Protein AF-A0A2T6BYN3-F1 (afdb_monomer)

Mean predicted aligned error: 16.45 Å

Organism: NCBI:txid701523

Foldseek 3Di:
DFWWFKDKAFQAWPFDCDDPRVQVIWTKGKKKKKKKWFQDQFKFKKKKKWFWDDDDPVDDPLAAFDQAFKWKWKDWPPDTDIDGGFAAPPDDDPRDGGMTIDGIDIHGHRTMMMMMIGTRCVRQLVDDDGDHIYIGTMDMATDDPLADPPVPDPPPPQKTKIFMWMKMKIKIWRSPDRSPDPDDDPPTDIDIDMDTGQTPVNGRIDIHGNDDPPDDPCVVVVPPPPDPDDDDDDDDDDDPDDPLNVLCPPQAQPKFDKDKDWHDPPPDIQIWIWIQGRSFIQTDLVSQLRRVVVLCVVVVHDCVLPVSNLLSVLVRVVSNVPPVSVVVNVVSVVVSD

Nearest PDB structures (foldseek):
  7mfg-assembly1_G  TM=3.710E-01  e=5.362E-03  Influenza A virus
  6xq4-assembly2_D  TM=3.669E-01  e=8.325E-03  Influenza A virus (A/Beijing/262/1995(H1N1))
  3s13-assembly1_A  TM=3.643E-01  e=2.642E-02  Influenza A virus (A/chicken/Hong Kong/YU562/2001(H5N1))
  6iut-assembly1_A  TM=3.252E-01  e=1.158E-02  Influenza A virus (A/Anhui/1/2005(H5N1))
  5dut-assembly1_A  TM=3.127E-01  e=1.096E-02  Influenza A virus (A/Anhui/1/2005(H5N1))

pLDDT: mean 74.75, std 20.23, range [24.17, 97.69]

Sequence (337 aa):
MAIISNFELLYKPIAPVTGPASEVGRTVVQGYFLEISNLENRDIKLILRTRTSVRDPADSPNTEFTNTNNSVVYDITADNVFSTTMTSAGEQIVGKQLGHYVPCLFIPAGQTASVAILPNLANLFASPPADLAIRGYTELILSSNVDSFSPLTFSDPETARVLVSAEHRGTFLDSQFDPSYAGTQINLDFDQLSYSLNTANGKALQVINTHAPYNDPFQNLLTSNALITGMRSLASTTSTTSLSTLSDNLFKGANSPKRSTGFMLGTTPVRFEYSVKDGKYVVDEKSAITALNLVMKRKRLTEKELDLKTLVKNINKALSGDKRAEKYVEEMLDKLI

Solvent-accessible surface area (backbone atoms only — not comparable to full-atom values): 19016 Å² total; per-residue (Å²): 51,37,68,41,29,73,46,51,34,32,32,26,63,79,45,59,78,59,73,83,45,34,83,72,18,29,32,36,40,25,19,30,37,38,38,42,31,31,71,37,98,48,68,46,38,32,29,47,32,39,39,44,62,88,72,67,84,95,54,73,77,42,38,52,91,46,86,56,57,34,33,32,36,38,32,63,87,82,62,79,43,79,44,75,33,61,40,76,63,80,42,64,59,91,91,38,73,34,30,32,28,48,85,64,50,74,38,48,48,67,33,48,30,41,38,34,45,33,58,21,55,81,53,50,61,74,48,80,71,64,60,32,50,29,43,38,36,35,32,42,33,36,52,68,64,57,77,56,61,47,96,85,54,97,69,74,67,63,53,46,46,31,41,45,49,41,30,41,41,34,36,33,42,36,67,82,67,58,81,82,57,90,66,88,82,77,94,72,60,74,49,77,48,75,48,79,50,67,34,72,80,76,48,48,71,44,70,25,23,50,73,59,64,94,84,63,81,60,73,69,68,80,67,65,76,81,73,89,78,85,85,79,93,78,83,91,78,86,78,86,77,50,72,69,66,51,44,65,67,78,28,61,69,39,69,48,73,79,43,78,51,63,36,30,66,78,94,44,81,34,52,33,36,34,26,33,53,56,44,27,55,40,65,38,62,71,34,43,44,55,35,49,50,55,51,30,63,76,71,70,56,48,68,90,80,50,53,56,69,62,49,53,54,26,46,38,38,25,55,66,68,36,68,68,29,37,54,51,44,53,64,51,48,65,74,73,107

Structure (mmCIF, N/CA/C/O backbone):
data_AF-A0A2T6BYN3-F1
#
_entry.id   AF-A0A2T6BYN3-F1
#
loop_
_atom_site.group_PDB
_atom_site.id
_atom_site.type_symbol
_atom_site.label_atom_id
_atom_site.label_alt_id
_atom_site.label_comp_id
_atom_site.label_asym_id
_atom_site.label_entity_id
_atom_site.label_seq_id
_atom_site.pdbx_PDB_ins_code
_atom_site.Cartn_x
_atom_site.Cartn_y
_atom_site.Cartn_z
_atom_site.occupancy
_atom_site.B_iso_or_equiv
_atom_site.auth_seq_id
_atom_site.auth_comp_id
_atom_site.auth_asym_id
_atom_site.auth_atom_id
_atom_site.pdbx_PDB_model_num
ATOM 1 N N . MET A 1 1 ? 3.778 -2.456 -12.280 1.00 79.12 1 MET A N 1
ATOM 2 C CA . MET A 1 1 ? 2.914 -2.128 -11.127 1.00 79.12 1 MET A CA 1
ATOM 3 C C . MET A 1 1 ? 1.941 -3.269 -10.920 1.00 79.12 1 MET A C 1
ATOM 5 O O . MET A 1 1 ? 1.560 -3.885 -11.908 1.00 79.12 1 MET A O 1
ATOM 9 N N . ALA A 1 2 ? 1.534 -3.525 -9.683 1.00 86.56 2 ALA A N 1
ATOM 10 C CA . ALA A 1 2 ? 0.468 -4.459 -9.342 1.00 86.56 2 ALA A CA 1
ATOM 11 C C . ALA A 1 2 ? -0.429 -3.841 -8.260 1.00 86.56 2 ALA A C 1
ATOM 13 O O . ALA A 1 2 ? 0.089 -3.298 -7.287 1.00 86.56 2 ALA A O 1
ATOM 14 N N . ILE A 1 3 ? -1.752 -3.921 -8.428 1.00 91.56 3 ILE A N 1
ATOM 15 C CA . ILE A 1 3 ? -2.716 -3.625 -7.357 1.00 91.56 3 ILE A CA 1
ATOM 16 C C . ILE A 1 3 ? -2.719 -4.829 -6.416 1.00 91.56 3 ILE A C 1
ATOM 18 O O . ILE A 1 3 ? -2.829 -5.963 -6.883 1.00 91.56 3 ILE A O 1
ATOM 22 N N . ILE A 1 4 ? -2.572 -4.593 -5.114 1.00 94.62 4 ILE A N 1
ATOM 23 C CA . ILE A 1 4 ? -2.379 -5.663 -4.133 1.00 94.62 4 ILE A CA 1
ATOM 24 C C . ILE A 1 4 ? -3.675 -5.998 -3.425 1.00 94.62 4 ILE A C 1
ATOM 26 O O . ILE A 1 4 ? -4.186 -7.091 -3.624 1.00 94.62 4 ILE A O 1
ATOM 30 N N . SER A 1 5 ? -4.228 -5.084 -2.638 1.00 96.25 5 SER A N 1
ATOM 31 C CA . SER A 1 5 ? -5.468 -5.315 -1.898 1.00 96.25 5 SER A CA 1
ATOM 32 C C . SER A 1 5 ? -6.159 -3.990 -1.596 1.00 96.25 5 SER A C 1
ATOM 34 O O . SER A 1 5 ? -5.602 -2.907 -1.797 1.00 96.25 5 SER A O 1
ATOM 36 N N . ASN A 1 6 ? -7.378 -4.068 -1.072 1.00 95.69 6 ASN A N 1
ATOM 37 C CA . ASN A 1 6 ? -7.929 -2.962 -0.303 1.00 95.69 6 ASN A CA 1
ATOM 38 C C . ASN A 1 6 ? -7.086 -2.716 0.963 1.00 95.69 6 ASN A C 1
ATOM 40 O O . ASN A 1 6 ? -6.291 -3.562 1.373 1.00 95.69 6 ASN A O 1
ATOM 44 N N . PHE A 1 7 ? -7.269 -1.556 1.584 1.00 95.50 7 PHE A N 1
ATOM 45 C CA . PHE A 1 7 ? -6.774 -1.291 2.929 1.00 95.50 7 PHE A CA 1
ATOM 46 C C . PHE A 1 7 ? -7.730 -0.381 3.697 1.00 95.50 7 PHE A C 1
ATOM 48 O O . PHE A 1 7 ? -8.511 0.379 3.110 1.00 95.50 7 PHE A O 1
ATOM 55 N N . GLU A 1 8 ? -7.619 -0.430 5.018 1.00 94.94 8 GLU A N 1
ATOM 56 C CA . GLU A 1 8 ? -8.347 0.424 5.937 1.00 94.94 8 GLU A CA 1
ATOM 57 C C . GLU A 1 8 ? -7.505 0.720 7.187 1.00 94.94 8 GLU A C 1
ATOM 59 O O . GLU A 1 8 ? -7.041 -0.191 7.873 1.00 94.94 8 GLU A O 1
ATOM 64 N N . LEU A 1 9 ? -7.356 2.009 7.501 1.00 95.06 9 LEU A N 1
ATOM 65 C CA . LEU A 1 9 ? -6.819 2.493 8.771 1.00 95.06 9 LEU A CA 1
ATOM 66 C C . LEU A 1 9 ? -7.945 3.107 9.598 1.00 95.06 9 LEU A C 1
ATOM 68 O O . LEU A 1 9 ? -8.591 4.059 9.146 1.00 95.06 9 LEU A O 1
ATOM 72 N N . LEU A 1 10 ? -8.135 2.604 10.819 1.00 94.94 10 LEU A N 1
ATOM 73 C CA . LEU A 1 10 ? -9.188 3.062 11.727 1.00 94.94 10 LEU A CA 1
ATOM 74 C C . LEU A 1 10 ? -8.635 3.530 13.068 1.00 94.94 10 LEU A C 1
ATOM 76 O O . LEU A 1 10 ? -7.751 2.901 13.643 1.00 94.94 10 LEU A O 1
ATOM 80 N N . TYR A 1 11 ? -9.245 4.592 13.581 1.00 93.94 11 TYR A N 1
ATOM 81 C CA . TYR A 1 11 ? -9.315 4.941 14.995 1.00 93.94 11 TYR A CA 1
ATOM 82 C C . TYR A 1 11 ? -10.725 5.481 15.236 1.00 93.94 11 TYR A C 1
ATOM 84 O O . TYR A 1 11 ? -10.972 6.669 15.026 1.00 93.94 11 TYR A O 1
ATOM 92 N N . LYS A 1 12 ? -11.678 4.587 15.534 1.00 91.56 12 LYS A N 1
ATOM 93 C CA . LYS A 1 12 ? -13.114 4.917 15.497 1.00 91.56 12 LYS A CA 1
ATOM 94 C C . LYS A 1 12 ? -13.955 4.061 16.458 1.00 91.56 12 LYS A C 1
ATOM 96 O O . LYS A 1 12 ? -13.667 2.873 16.598 1.00 91.56 12 LYS A O 1
ATOM 101 N N . PRO A 1 13 ? -15.010 4.605 17.092 1.00 91.06 13 PRO A N 1
ATOM 102 C CA . PRO A 1 13 ? -15.980 3.813 17.841 1.00 91.06 13 PRO A CA 1
ATOM 103 C C . PRO A 1 13 ? -16.667 2.773 16.951 1.00 91.06 13 PRO A C 1
ATOM 105 O O . PRO A 1 13 ? -17.088 3.093 15.838 1.00 91.06 13 PRO A O 1
ATOM 108 N N . ILE A 1 14 ? -16.812 1.544 17.450 1.00 89.31 14 ILE A N 1
ATOM 109 C CA . ILE A 1 14 ? -17.516 0.459 16.739 1.00 89.31 14 ILE A CA 1
ATOM 110 C C . ILE A 1 14 ? -18.977 0.297 17.166 1.00 89.31 14 ILE A C 1
ATOM 112 O O . ILE A 1 14 ? -19.744 -0.393 16.499 1.00 89.31 14 ILE A O 1
ATOM 116 N N . ALA A 1 15 ? -19.367 0.940 18.264 1.00 85.94 15 ALA A N 1
ATOM 117 C CA . ALA A 1 15 ? -20.718 0.917 18.798 1.00 85.94 15 ALA A CA 1
ATOM 118 C C . ALA A 1 15 ? -21.127 2.321 19.278 1.00 85.94 15 ALA A C 1
ATOM 120 O O . ALA A 1 15 ? -20.259 3.154 19.562 1.00 85.94 15 ALA A O 1
ATOM 121 N N . PRO A 1 16 ? -22.437 2.607 19.373 1.00 81.94 16 PRO A N 1
ATOM 122 C CA . PRO A 1 16 ? -22.925 3.833 19.992 1.00 81.94 16 PRO A CA 1
ATOM 123 C C . PRO A 1 16 ? -22.436 3.963 21.440 1.00 81.94 16 PRO A C 1
ATOM 125 O O . PRO A 1 16 ? -22.499 3.011 22.210 1.00 81.94 16 PRO A O 1
ATOM 128 N N . VAL A 1 17 ? -22.004 5.163 21.827 1.00 73.38 17 VAL A N 1
ATOM 129 C CA . VAL A 1 17 ? -21.478 5.455 23.176 1.00 73.38 17 VAL A CA 1
ATOM 130 C C . VAL A 1 17 ? -22.566 5.887 24.172 1.00 73.38 17 VAL A C 1
ATOM 132 O O . VAL A 1 17 ? -22.268 6.508 25.188 1.00 73.38 17 VAL A O 1
ATOM 135 N N . THR A 1 18 ? -23.841 5.609 23.883 1.00 79.31 18 THR A N 1
ATOM 136 C CA . THR A 1 18 ? -24.982 6.037 24.707 1.00 79.31 18 THR A CA 1
ATOM 137 C C . THR A 1 18 ? -25.910 4.875 25.059 1.00 79.31 18 THR A C 1
ATOM 139 O O . THR A 1 18 ? -26.108 3.945 24.276 1.00 79.31 18 THR A O 1
ATOM 142 N N . GLY A 1 19 ? -26.516 4.946 26.250 1.00 80.75 19 GLY A N 1
ATOM 143 C CA . GLY A 1 19 ? -27.429 3.915 26.756 1.00 80.75 19 GLY A CA 1
ATOM 144 C C . GLY A 1 19 ? -26.716 2.595 27.086 1.00 80.75 19 GLY A C 1
ATOM 145 O O . GLY A 1 19 ? -25.503 2.594 27.257 1.00 80.75 19 GLY A O 1
ATOM 146 N N . PRO A 1 20 ? -27.433 1.458 27.143 1.00 80.12 20 PRO A N 1
ATOM 147 C CA . PRO A 1 20 ? -26.839 0.153 27.470 1.00 80.12 20 PRO A CA 1
ATOM 148 C C . PRO A 1 20 ? -25.695 -0.277 26.535 1.00 80.12 20 PRO A C 1
ATOM 150 O O . PRO A 1 20 ? -24.868 -1.103 26.900 1.00 80.12 20 PRO A O 1
ATOM 153 N N . ALA A 1 21 ? -25.620 0.300 25.330 1.00 80.25 21 ALA A N 1
ATOM 154 C CA . ALA A 1 21 ? -24.541 0.043 24.381 1.00 80.25 21 ALA A CA 1
ATOM 155 C C . ALA A 1 21 ? -23.179 0.603 24.834 1.00 80.25 21 ALA A C 1
ATOM 157 O O . ALA A 1 21 ? -22.156 0.152 24.326 1.00 80.25 21 ALA A O 1
ATOM 158 N N . SER A 1 22 ? -23.136 1.533 25.801 1.00 79.31 22 SER A N 1
ATOM 159 C CA . SER A 1 22 ? -21.872 2.070 26.318 1.00 79.31 22 SER A CA 1
ATOM 160 C C . SER A 1 22 ? -21.031 1.019 27.043 1.00 79.31 22 SER A C 1
ATOM 162 O O . SER A 1 22 ? -19.813 1.140 27.053 1.00 79.31 22 SER A O 1
ATOM 164 N N . GLU A 1 23 ? -21.656 -0.019 27.609 1.00 78.06 23 GLU A N 1
ATOM 165 C CA . GLU A 1 23 ? -20.962 -1.116 28.308 1.00 78.06 23 GLU A CA 1
ATOM 166 C C . GLU A 1 23 ? -20.153 -2.004 27.353 1.00 78.06 23 GLU A C 1
ATOM 168 O O . GLU A 1 23 ? -19.140 -2.576 27.741 1.00 78.06 23 GLU A O 1
ATOM 173 N N . VAL A 1 24 ? -20.575 -2.081 26.088 1.00 81.12 24 VAL A N 1
ATOM 174 C CA . VAL A 1 24 ? -19.865 -2.785 25.006 1.00 81.12 24 VAL A CA 1
ATOM 175 C C . VAL A 1 24 ? -19.202 -1.810 24.030 1.00 81.12 24 VAL A C 1
ATOM 177 O O . VAL A 1 24 ? -18.717 -2.203 22.968 1.00 81.12 24 VAL A O 1
ATOM 180 N N . GLY A 1 25 ? -19.194 -0.519 24.373 1.00 85.12 25 GLY A N 1
ATOM 181 C CA . GLY A 1 25 ? -18.546 0.521 23.596 1.00 85.12 25 GLY A CA 1
ATOM 182 C C . GLY A 1 25 ? -17.050 0.241 23.514 1.00 85.12 25 GLY A C 1
ATOM 183 O O . GLY A 1 25 ? -16.366 0.129 24.530 1.00 85.12 25 GLY A O 1
ATOM 184 N N . ARG A 1 26 ? -16.528 0.123 22.296 1.00 90.75 26 ARG A N 1
ATOM 185 C CA . ARG A 1 26 ? -15.094 -0.022 22.042 1.00 90.75 26 ARG A CA 1
ATOM 186 C C . ARG A 1 26 ? -14.677 0.918 20.925 1.00 90.75 26 ARG A C 1
ATOM 188 O O . ARG A 1 26 ? -15.476 1.244 20.040 1.00 90.75 26 ARG A O 1
ATOM 195 N N . THR A 1 27 ? -13.417 1.326 20.951 1.00 92.44 27 THR A N 1
ATOM 196 C CA . THR A 1 27 ? -12.793 2.056 19.842 1.00 92.44 27 THR A CA 1
ATOM 197 C C . THR A 1 27 ? -11.831 1.124 19.133 1.00 92.44 27 THR A C 1
ATOM 199 O O . THR A 1 27 ? -10.899 0.626 19.750 1.00 92.44 27 THR A O 1
ATOM 202 N N . VAL A 1 28 ? -12.033 0.876 17.841 1.00 94.94 28 VAL A N 1
ATOM 203 C CA . VAL A 1 28 ? -11.082 0.075 17.066 1.00 94.94 28 VAL A CA 1
ATOM 204 C C . VAL A 1 28 ? -9.880 0.929 16.681 1.00 94.94 28 VAL A C 1
ATOM 206 O O . VAL A 1 28 ? -10.043 2.050 16.199 1.00 94.94 28 VAL A O 1
ATOM 209 N N . VAL A 1 29 ? -8.684 0.378 16.863 1.00 95.69 29 VAL A N 1
ATOM 210 C CA . VAL A 1 29 ? -7.442 0.835 16.242 1.00 95.69 29 VAL A CA 1
ATOM 211 C C . VAL A 1 29 ? -7.014 -0.237 15.254 1.00 95.69 29 VAL A C 1
ATOM 213 O O . VAL A 1 29 ? -6.671 -1.341 15.664 1.00 95.69 29 VAL A O 1
ATOM 216 N N . GLN A 1 30 ? -7.023 0.074 13.960 1.00 97.00 30 GLN A N 1
ATOM 217 C CA . GLN A 1 30 ? -6.684 -0.881 12.903 1.00 97.00 30 GLN A CA 1
ATOM 218 C C . GLN A 1 30 ? -5.610 -0.309 11.984 1.00 97.00 30 GLN A C 1
ATOM 220 O O . GLN A 1 30 ? -5.707 0.840 11.545 1.00 97.00 30 GLN A O 1
ATOM 225 N N . GLY A 1 31 ? -4.608 -1.131 11.686 1.00 97.19 31 GLY A N 1
ATOM 226 C CA . GLY A 1 31 ? -3.558 -0.857 10.715 1.00 97.19 31 GLY A CA 1
ATOM 227 C C . GLY A 1 31 ? -3.555 -1.867 9.571 1.00 97.19 31 GLY A C 1
ATOM 228 O O . GLY A 1 31 ? -4.118 -2.960 9.668 1.00 97.19 31 GLY A O 1
ATOM 229 N N . TYR A 1 32 ? -2.881 -1.489 8.492 1.00 97.44 32 TYR A N 1
ATOM 230 C CA . TYR A 1 32 ? -2.662 -2.330 7.322 1.00 97.44 32 TYR A CA 1
ATOM 231 C C . TYR A 1 32 ? -1.256 -2.920 7.345 1.00 97.44 32 TYR A C 1
ATOM 233 O O . TYR A 1 32 ? -0.298 -2.189 7.581 1.00 97.44 32 TYR A O 1
ATOM 241 N N . PHE A 1 33 ? -1.137 -4.216 7.072 1.00 97.19 33 PHE A N 1
ATOM 242 C CA . PHE A 1 33 ? 0.114 -4.966 7.076 1.00 97.19 33 PHE A CA 1
ATOM 243 C C . PHE A 1 33 ? 0.290 -5.662 5.727 1.00 97.19 33 PHE A C 1
ATOM 245 O O . PHE A 1 33 ? -0.665 -6.194 5.161 1.00 97.19 33 PHE A O 1
ATOM 252 N N . LEU A 1 34 ? 1.511 -5.645 5.205 1.00 96.50 34 LEU A N 1
ATOM 253 C CA . LEU A 1 34 ? 1.870 -6.244 3.930 1.00 96.50 34 LEU A CA 1
ATOM 254 C C . LEU A 1 34 ? 3.235 -6.915 4.035 1.00 96.50 34 LEU A C 1
ATOM 256 O O . LEU A 1 34 ? 4.249 -6.247 4.228 1.00 96.50 34 LEU A O 1
ATOM 260 N N . GLU A 1 35 ? 3.258 -8.224 3.834 1.00 96.62 35 GLU A N 1
ATOM 261 C CA . GLU A 1 35 ? 4.483 -8.990 3.635 1.00 96.62 35 GLU A CA 1
ATOM 262 C C . GLU A 1 35 ? 4.788 -9.099 2.140 1.00 96.62 35 GLU A C 1
ATOM 264 O O . GLU A 1 35 ? 3.881 -9.276 1.321 1.00 96.62 35 GLU A O 1
ATOM 269 N N . ILE A 1 36 ? 6.064 -8.970 1.779 1.00 96.19 36 ILE A N 1
ATOM 270 C CA . ILE A 1 36 ? 6.554 -8.996 0.401 1.00 96.19 36 ILE A CA 1
ATOM 271 C C . ILE A 1 36 ? 7.831 -9.837 0.345 1.00 96.19 36 ILE A C 1
ATOM 273 O O . ILE A 1 36 ? 8.894 -9.381 0.763 1.00 96.19 36 ILE A O 1
ATOM 277 N N . SER A 1 37 ? 7.756 -11.042 -0.216 1.00 96.75 37 SER A N 1
ATOM 278 C CA . SER A 1 37 ? 8.932 -11.889 -0.451 1.00 96.75 37 SER A CA 1
ATOM 279 C C . SER A 1 37 ? 9.467 -11.689 -1.863 1.00 96.75 37 SER A C 1
ATOM 281 O O . SER A 1 37 ? 8.742 -11.890 -2.839 1.00 96.75 37 SER A O 1
ATOM 283 N N . ASN A 1 38 ? 10.744 -11.336 -1.982 1.00 94.50 38 ASN A N 1
ATOM 284 C CA . ASN A 1 38 ? 11.441 -11.246 -3.258 1.00 94.50 38 ASN A CA 1
ATOM 285 C C . ASN A 1 38 ? 11.819 -12.649 -3.757 1.00 94.50 38 ASN A C 1
ATOM 287 O O . ASN A 1 38 ? 12.661 -13.317 -3.159 1.00 94.50 38 ASN A O 1
ATOM 291 N N . LEU A 1 39 ? 11.212 -13.094 -4.861 1.00 93.38 39 LEU A N 1
ATOM 292 C CA . LEU A 1 39 ? 11.489 -14.411 -5.452 1.00 93.38 39 LEU A CA 1
ATOM 293 C C . LEU A 1 39 ? 12.596 -14.384 -6.504 1.00 93.38 39 LEU A C 1
ATOM 295 O O . LEU A 1 39 ? 12.896 -15.415 -7.111 1.00 93.38 39 LEU A O 1
ATOM 299 N N . GLU A 1 40 ? 13.160 -13.212 -6.772 1.00 87.88 40 GLU A N 1
ATOM 300 C CA . GLU A 1 40 ? 14.249 -13.078 -7.718 1.00 87.88 40 GLU A CA 1
ATOM 301 C C . GLU A 1 40 ? 15.598 -13.366 -7.057 1.00 87.88 40 GLU A C 1
ATOM 303 O O . GLU A 1 40 ? 15.805 -13.185 -5.857 1.00 87.88 40 GLU A O 1
ATOM 308 N N . ASN A 1 41 ? 16.556 -13.789 -7.878 1.00 86.62 41 ASN A N 1
ATOM 309 C CA . ASN A 1 41 ? 17.953 -13.995 -7.489 1.00 86.62 41 ASN A CA 1
ATOM 310 C C . ASN A 1 41 ? 18.771 -12.688 -7.504 1.00 86.62 41 ASN A C 1
ATOM 312 O O . ASN A 1 41 ? 19.992 -12.716 -7.648 1.00 86.62 41 ASN A O 1
ATOM 316 N N . ARG A 1 42 ? 18.088 -11.549 -7.397 1.00 86.44 42 ARG A N 1
ATOM 317 C CA . ARG A 1 42 ? 18.645 -10.197 -7.401 1.00 86.44 42 ARG A CA 1
ATOM 318 C C . ARG A 1 42 ? 17.867 -9.334 -6.420 1.00 86.44 42 ARG A C 1
ATOM 320 O O . ARG A 1 42 ? 16.708 -9.624 -6.123 1.00 86.44 42 ARG A O 1
ATOM 327 N N . ASP A 1 43 ? 18.472 -8.239 -6.000 1.00 86.62 43 ASP A N 1
ATOM 328 C CA . ASP A 1 43 ? 17.790 -7.258 -5.168 1.00 86.62 43 ASP A CA 1
ATOM 329 C C . ASP A 1 43 ? 16.738 -6.504 -5.991 1.00 86.62 43 ASP A C 1
ATOM 331 O O . ASP A 1 43 ? 16.922 -6.236 -7.187 1.00 86.62 43 ASP A O 1
ATOM 335 N N . ILE A 1 44 ? 15.618 -6.170 -5.350 1.00 86.88 44 ILE A N 1
ATOM 336 C CA . ILE A 1 44 ? 14.537 -5.400 -5.965 1.00 86.88 44 ILE A CA 1
ATOM 337 C C . ILE A 1 44 ? 14.243 -4.149 -5.150 1.00 86.88 44 ILE A C 1
ATOM 339 O O . ILE A 1 44 ? 14.354 -4.125 -3.924 1.00 86.88 44 ILE A O 1
ATOM 343 N N . LYS A 1 45 ? 13.823 -3.096 -5.849 1.00 86.81 45 LYS A N 1
ATOM 344 C CA . LYS A 1 45 ? 13.420 -1.830 -5.246 1.00 86.81 45 LYS A CA 1
ATOM 345 C C . LYS A 1 45 ? 11.950 -1.586 -5.545 1.00 86.81 45 LYS A C 1
ATOM 347 O O . LYS A 1 45 ? 11.570 -1.435 -6.703 1.00 86.81 45 LYS A O 1
ATOM 352 N N . LEU A 1 46 ? 11.116 -1.544 -4.517 1.00 87.12 46 LEU A N 1
ATOM 353 C CA . LEU A 1 46 ? 9.672 -1.371 -4.654 1.00 87.12 46 LEU A CA 1
ATOM 354 C C . LEU A 1 46 ? 9.218 -0.043 -4.055 1.00 87.12 46 LEU A C 1
ATOM 356 O O . LEU A 1 46 ? 9.814 0.485 -3.124 1.00 87.12 46 LEU A O 1
ATOM 360 N N . ILE A 1 47 ? 8.136 0.506 -4.585 1.00 86.88 47 ILE A N 1
ATOM 361 C CA . ILE A 1 47 ? 7.406 1.620 -3.986 1.00 86.88 47 ILE A CA 1
ATOM 362 C C . ILE A 1 47 ? 6.023 1.088 -3.635 1.00 86.88 47 ILE A C 1
ATOM 364 O O . ILE A 1 47 ? 5.297 0.639 -4.524 1.00 86.88 47 ILE A O 1
ATOM 368 N N . LEU A 1 48 ? 5.670 1.152 -2.352 1.00 89.12 48 LEU A N 1
ATOM 369 C CA . LEU A 1 48 ? 4.304 0.927 -1.897 1.00 89.12 48 LEU A CA 1
ATOM 370 C C . LEU A 1 48 ? 3.541 2.239 -2.025 1.00 89.12 48 LEU A C 1
ATOM 372 O O . LEU A 1 48 ? 3.900 3.234 -1.398 1.00 89.12 48 LEU A O 1
ATOM 376 N N . ARG A 1 49 ? 2.492 2.241 -2.839 1.00 88.81 49 ARG A N 1
ATOM 377 C CA . ARG A 1 49 ? 1.597 3.378 -3.030 1.00 88.81 49 ARG A CA 1
ATOM 378 C C . ARG A 1 49 ? 0.215 3.031 -2.491 1.00 88.81 49 ARG A C 1
ATOM 380 O O . ARG A 1 49 ? -0.255 1.912 -2.656 1.00 88.81 49 ARG A O 1
ATOM 387 N N . THR A 1 50 ? -0.441 3.990 -1.858 1.00 89.62 50 THR A N 1
ATOM 388 C CA . THR A 1 50 ? -1.840 3.908 -1.446 1.00 89.62 50 THR A CA 1
ATOM 389 C C . THR A 1 50 ? -2.674 4.873 -2.271 1.00 89.62 50 THR A C 1
ATOM 391 O O . THR A 1 50 ? -2.220 5.953 -2.659 1.00 89.62 50 THR A O 1
ATOM 394 N N . ARG A 1 51 ? -3.908 4.460 -2.541 1.00 86.94 51 ARG A N 1
ATOM 395 C CA . ARG A 1 51 ? -4.919 5.217 -3.270 1.00 86.94 51 ARG A CA 1
ATOM 396 C C . ARG A 1 51 ? -6.137 5.362 -2.386 1.00 86.94 51 ARG A C 1
ATOM 398 O O . ARG A 1 51 ? -6.811 4.368 -2.131 1.00 86.94 51 ARG A O 1
ATOM 405 N N . THR A 1 52 ? -6.389 6.564 -1.887 1.00 85.44 52 THR A N 1
ATOM 406 C CA . THR A 1 52 ? -7.516 6.842 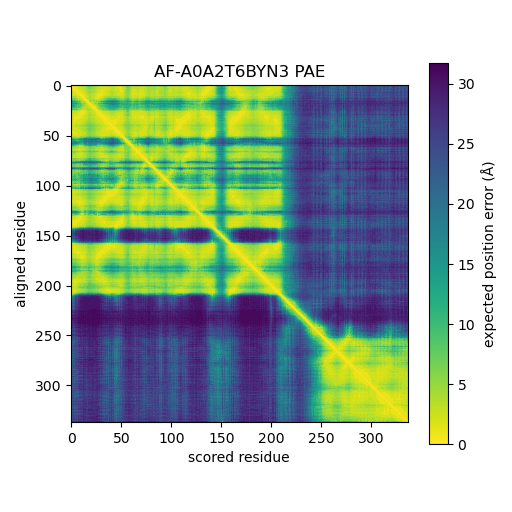-0.990 1.00 85.44 52 THR A CA 1
ATOM 407 C C . THR A 1 52 ? -8.769 7.218 -1.766 1.00 85.44 52 THR A C 1
ATOM 409 O O . THR A 1 52 ? -8.712 7.720 -2.891 1.00 85.44 52 THR A O 1
ATOM 412 N N . SER A 1 53 ? -9.924 6.958 -1.157 1.00 73.38 53 SER A N 1
ATOM 413 C CA . SER A 1 53 ? -11.214 7.370 -1.717 1.00 73.38 53 SER A CA 1
ATOM 414 C C . SER A 1 53 ? -11.299 8.898 -1.803 1.00 73.38 53 SER A C 1
ATOM 416 O O . SER A 1 53 ? -10.897 9.596 -0.873 1.00 73.38 53 SER A O 1
ATOM 418 N N . VAL A 1 54 ? -11.825 9.416 -2.916 1.00 61.81 54 VAL A N 1
ATOM 419 C CA . VAL A 1 54 ? -12.060 10.857 -3.102 1.00 61.81 54 VAL A CA 1
ATOM 420 C C . VAL A 1 54 ? -13.271 11.272 -2.279 1.00 61.81 54 VAL A C 1
ATOM 422 O O . VAL A 1 54 ? -14.308 10.613 -2.345 1.00 61.81 54 VAL A O 1
ATOM 425 N N . ARG A 1 55 ? -13.148 12.368 -1.534 1.00 61.66 55 ARG A N 1
ATOM 426 C CA . ARG A 1 55 ? -14.207 12.897 -0.677 1.00 61.66 55 ARG A CA 1
ATOM 427 C C . ARG A 1 55 ? -14.674 14.279 -1.147 1.00 61.66 55 ARG A C 1
ATOM 429 O O . ARG A 1 55 ? -13.933 14.981 -1.836 1.00 61.66 55 ARG A O 1
ATOM 436 N N . ASP A 1 56 ? -15.897 14.651 -0.773 1.00 57.41 56 ASP A N 1
ATOM 437 C CA . ASP A 1 56 ? -16.383 16.032 -0.836 1.00 57.41 56 ASP A CA 1
ATOM 438 C C . ASP A 1 56 ? -15.454 16.944 0.010 1.00 57.41 56 ASP A C 1
ATOM 440 O O . ASP A 1 56 ? -14.875 16.487 0.997 1.00 57.41 56 ASP A O 1
ATOM 444 N N . PRO A 1 57 ? -15.218 18.215 -0.350 1.00 57.03 57 PRO A N 1
ATOM 445 C CA . PRO A 1 57 ? -14.456 19.149 0.483 1.00 57.03 57 PRO A CA 1
ATOM 446 C C . PRO A 1 57 ? -15.033 19.426 1.882 1.00 57.03 57 PRO A C 1
ATOM 448 O O . PRO A 1 57 ? -14.279 19.849 2.758 1.00 57.03 57 PRO A O 1
ATOM 451 N N . ALA A 1 58 ? -16.335 19.220 2.112 1.00 58.50 58 ALA A N 1
ATOM 452 C CA . ALA A 1 58 ? -17.044 19.597 3.351 1.00 58.50 58 ALA A CA 1
ATOM 453 C C . ALA A 1 58 ? -16.764 18.707 4.584 1.00 58.50 58 ALA A C 1
ATOM 455 O O . ALA A 1 58 ? -17.492 18.707 5.575 1.00 58.50 58 ALA A O 1
ATOM 456 N N . ASP A 1 59 ? -15.723 17.901 4.528 1.00 62.41 59 ASP A N 1
ATOM 457 C CA . ASP A 1 59 ? -15.810 16.537 4.993 1.00 62.41 59 ASP A CA 1
ATOM 458 C C . ASP A 1 59 ? -14.499 16.277 5.798 1.00 62.41 59 ASP A C 1
ATOM 460 O O . ASP A 1 59 ? -13.401 16.514 5.304 1.00 62.41 59 ASP A O 1
ATOM 464 N N . SER A 1 60 ? -14.602 15.869 7.082 1.00 69.69 60 SER A N 1
ATOM 465 C CA . SER A 1 60 ? -13.504 15.666 8.076 1.00 69.69 60 SER A CA 1
ATOM 466 C C . SER A 1 60 ? -12.103 15.262 7.524 1.00 69.69 60 SER A C 1
ATOM 468 O O . SER A 1 60 ? -11.988 14.288 6.771 1.00 69.69 60 SER A O 1
ATOM 470 N N . PRO A 1 61 ? -10.999 15.904 7.969 1.00 72.62 61 PRO A N 1
ATOM 471 C CA . PRO A 1 61 ? -9.632 15.565 7.537 1.00 72.62 61 PRO A CA 1
ATOM 472 C C . PRO A 1 61 ? -9.193 14.139 7.913 1.00 72.62 61 PRO A C 1
ATOM 474 O O . PRO A 1 61 ? -8.195 13.635 7.409 1.00 72.62 61 PRO A O 1
ATOM 477 N N . ASN A 1 62 ? -9.957 13.446 8.756 1.00 82.25 62 ASN A N 1
ATOM 478 C CA . ASN A 1 62 ? -9.640 12.116 9.262 1.00 82.25 62 ASN A CA 1
ATOM 479 C C . ASN A 1 62 ? -9.970 10.967 8.283 1.00 82.25 62 ASN A C 1
ATOM 481 O O . ASN A 1 62 ? -10.019 9.799 8.667 1.00 82.25 62 ASN A O 1
ATOM 485 N N . THR A 1 63 ? -10.207 11.288 7.013 1.00 82.56 63 THR A N 1
ATOM 486 C CA . THR A 1 63 ? -10.529 10.317 5.947 1.00 82.56 63 THR A CA 1
ATOM 487 C C . THR A 1 63 ? -9.452 10.210 4.869 1.00 82.56 63 THR A C 1
ATOM 489 O O . THR A 1 63 ? -9.537 9.361 3.983 1.00 82.56 63 THR A O 1
ATOM 492 N N . GLU A 1 64 ? -8.405 11.027 4.972 1.00 83.12 64 GLU A N 1
ATOM 493 C CA . GLU A 1 64 ? -7.241 11.028 4.090 1.00 83.12 64 GLU A CA 1
ATOM 494 C C . GLU A 1 64 ? -5.947 10.969 4.904 1.00 83.12 64 GLU A C 1
ATOM 496 O O . GLU A 1 64 ? -5.938 11.250 6.103 1.00 83.12 64 GLU A O 1
ATOM 501 N N . PHE A 1 65 ? -4.836 10.605 4.265 1.00 86.19 65 PHE A N 1
ATOM 502 C CA . PHE A 1 65 ? -3.534 10.694 4.918 1.00 86.19 65 PHE A CA 1
ATOM 503 C C . PHE A 1 65 ? -3.112 12.158 5.069 1.00 86.19 65 PHE A C 1
ATOM 505 O O . PHE A 1 65 ? -3.238 12.967 4.152 1.00 86.19 65 PHE A O 1
ATOM 512 N N . THR A 1 66 ? -2.561 12.481 6.233 1.00 82.31 66 THR A N 1
ATOM 513 C CA . THR A 1 66 ? -1.886 13.749 6.512 1.00 82.31 66 THR A CA 1
ATOM 514 C C . THR A 1 66 ? -0.475 13.466 7.018 1.00 82.31 66 THR A C 1
ATOM 516 O O . THR A 1 66 ? -0.127 12.331 7.338 1.00 82.31 66 THR A O 1
ATOM 519 N N . ASN A 1 67 ? 0.344 14.501 7.185 1.00 78.12 67 ASN A N 1
ATOM 520 C CA . ASN A 1 67 ? 1.680 14.347 7.772 1.00 78.12 67 ASN A CA 1
ATOM 521 C C . ASN A 1 67 ? 1.658 14.050 9.286 1.00 78.12 67 ASN A C 1
ATOM 523 O O . ASN A 1 67 ? 2.703 14.083 9.929 1.00 78.12 67 ASN A O 1
ATOM 527 N N . THR A 1 68 ? 0.490 13.817 9.893 1.00 83.69 68 THR A N 1
ATOM 528 C CA . THR A 1 68 ? 0.371 13.641 11.348 1.00 83.69 68 THR A CA 1
ATOM 529 C C . THR A 1 68 ? -0.471 12.444 11.767 1.00 83.69 68 THR A C 1
ATOM 531 O O . THR A 1 68 ? -0.330 12.004 12.902 1.00 83.69 68 THR A O 1
ATOM 534 N N . ASN A 1 69 ? -1.322 11.890 10.903 1.00 87.94 69 ASN A N 1
ATOM 535 C CA . ASN A 1 69 ? -2.316 10.890 11.312 1.00 87.94 69 ASN A CA 1
ATOM 536 C C . ASN A 1 69 ? -1.922 9.425 11.059 1.00 87.94 69 ASN A C 1
ATOM 538 O O . ASN A 1 69 ? -2.666 8.521 11.432 1.00 87.94 69 ASN A O 1
ATOM 542 N N . ASN A 1 70 ? -0.757 9.177 10.461 1.00 90.25 70 ASN A N 1
ATOM 543 C CA . ASN A 1 70 ? -0.260 7.838 10.149 1.00 90.25 70 ASN A CA 1
ATOM 544 C C . ASN A 1 70 ? 1.211 7.672 10.541 1.00 90.25 70 ASN A C 1
ATOM 546 O O . ASN A 1 70 ? 1.921 8.648 10.770 1.00 90.25 70 ASN A O 1
ATOM 550 N N . SER A 1 71 ? 1.647 6.425 10.627 1.00 90.88 71 SER A N 1
ATOM 551 C CA . SER A 1 71 ? 3.030 6.011 10.817 1.00 90.88 71 SER A CA 1
ATOM 552 C C . SER A 1 71 ? 3.306 4.828 9.899 1.00 90.88 71 SER A C 1
ATOM 554 O O . SER A 1 71 ? 2.413 4.013 9.657 1.00 90.88 71 SER A O 1
ATOM 556 N N . VAL A 1 72 ? 4.525 4.742 9.376 1.00 90.25 72 VAL A N 1
ATOM 557 C CA . VAL A 1 72 ? 4.949 3.635 8.520 1.00 90.25 72 VAL A CA 1
ATOM 558 C C . VAL A 1 72 ? 6.049 2.880 9.237 1.00 90.25 72 VAL A C 1
ATOM 560 O O . VAL A 1 72 ? 7.040 3.467 9.666 1.00 90.25 72 VAL A O 1
ATOM 563 N N . VAL A 1 73 ? 5.882 1.571 9.345 1.00 89.88 73 VAL A N 1
ATOM 564 C CA . VAL A 1 73 ? 6.889 0.671 9.901 1.00 89.88 73 VAL A CA 1
ATOM 565 C C . VAL A 1 73 ? 7.303 -0.282 8.802 1.00 89.88 73 VAL A C 1
ATOM 567 O O . VAL A 1 73 ? 6.446 -0.795 8.087 1.00 89.88 73 VAL A O 1
ATOM 570 N N . TYR A 1 74 ? 8.596 -0.518 8.642 1.00 88.19 74 TYR A N 1
ATOM 571 C CA . TYR A 1 74 ? 9.062 -1.581 7.766 1.00 88.19 74 TYR A CA 1
ATOM 572 C C . TYR A 1 74 ? 10.222 -2.343 8.392 1.00 88.19 74 TYR A C 1
ATOM 574 O O . TYR A 1 74 ? 11.023 -1.779 9.135 1.00 88.19 74 TYR A O 1
ATOM 582 N N . ASP A 1 75 ? 10.299 -3.626 8.071 1.00 87.56 75 ASP A N 1
ATOM 583 C CA . ASP A 1 75 ? 11.334 -4.552 8.520 1.00 87.56 75 ASP A CA 1
ATOM 584 C C . ASP A 1 75 ? 11.710 -5.481 7.360 1.00 87.56 75 ASP A C 1
ATOM 586 O O . ASP A 1 75 ? 10.868 -5.839 6.538 1.00 87.56 75 ASP A O 1
ATOM 590 N N . ILE A 1 76 ? 12.986 -5.839 7.271 1.00 82.25 76 ILE A N 1
ATOM 591 C CA . ILE A 1 76 ? 13.548 -6.746 6.261 1.00 82.25 76 ILE A CA 1
ATOM 592 C C . ILE A 1 76 ? 14.524 -7.741 6.902 1.00 82.25 76 ILE A C 1
ATOM 594 O O . ILE A 1 76 ? 14.640 -8.872 6.438 1.00 82.25 76 ILE A O 1
ATOM 598 N N . THR A 1 77 ? 15.253 -7.336 7.947 1.00 70.88 77 THR A N 1
ATOM 599 C CA . THR A 1 77 ? 16.357 -8.126 8.521 1.00 70.88 77 THR A CA 1
ATOM 600 C C . THR A 1 77 ? 16.327 -8.258 10.047 1.00 70.88 77 THR A C 1
ATOM 602 O O . THR A 1 77 ? 17.316 -8.754 10.580 1.00 70.88 77 THR A O 1
ATOM 605 N N . ALA A 1 78 ? 15.226 -7.861 10.709 1.00 65.44 78 ALA A N 1
ATOM 606 C CA . ALA A 1 78 ? 14.796 -8.128 12.100 1.00 65.44 78 ALA A CA 1
ATOM 607 C C . ALA A 1 78 ? 14.474 -6.876 12.941 1.00 65.44 78 ALA A C 1
ATOM 609 O O . ALA A 1 78 ? 13.813 -7.002 13.973 1.00 65.44 78 ALA A O 1
ATOM 610 N N . ASP A 1 79 ? 14.932 -5.687 12.537 1.00 79.88 79 ASP A N 1
ATOM 611 C CA . ASP A 1 79 ? 14.661 -4.450 13.271 1.00 79.88 79 ASP A CA 1
ATOM 612 C C . ASP A 1 79 ? 13.530 -3.664 12.606 1.00 79.88 79 ASP A C 1
ATOM 614 O O . ASP A 1 79 ? 13.608 -3.280 11.437 1.00 79.88 79 ASP A O 1
ATOM 618 N N . ASN A 1 80 ? 12.499 -3.349 13.393 1.00 80.50 80 ASN A N 1
ATOM 619 C CA . ASN A 1 80 ? 11.437 -2.446 12.967 1.00 80.50 80 ASN A CA 1
ATOM 620 C C . ASN A 1 80 ? 11.996 -1.036 12.768 1.00 80.50 80 ASN A C 1
ATOM 622 O O . ASN A 1 80 ? 12.338 -0.341 13.730 1.00 80.50 80 ASN A O 1
ATOM 626 N N . VAL A 1 81 ? 12.015 -0.579 11.520 1.00 81.88 81 VAL A N 1
ATOM 627 C CA . VAL A 1 81 ? 12.322 0.807 11.190 1.00 81.88 81 VAL A CA 1
ATOM 628 C C . VAL A 1 81 ? 11.024 1.597 11.175 1.00 81.88 81 VAL A C 1
ATOM 630 O O . VAL A 1 81 ? 10.195 1.472 10.273 1.00 81.88 81 VAL A O 1
ATOM 633 N N . PHE A 1 82 ? 10.855 2.438 12.190 1.00 80.00 82 PHE A N 1
ATOM 634 C CA . PHE A 1 82 ? 9.771 3.409 12.243 1.00 80.00 82 PHE A CA 1
ATOM 635 C C . PHE A 1 82 ? 10.163 4.623 11.404 1.00 80.00 82 PHE A C 1
ATOM 637 O O . PHE A 1 82 ? 11.097 5.353 11.739 1.00 80.00 82 PHE A O 1
ATOM 644 N N . SER A 1 83 ? 9.455 4.829 10.301 1.00 74.81 83 SER A N 1
ATOM 645 C CA . SER A 1 83 ? 9.592 6.012 9.462 1.00 74.81 83 SER A CA 1
ATOM 646 C C . SER A 1 83 ? 8.434 6.973 9.701 1.00 74.81 83 SER A C 1
ATOM 648 O O . SER A 1 83 ? 7.341 6.586 10.126 1.00 74.81 83 SER A O 1
ATOM 650 N N . THR A 1 84 ? 8.675 8.253 9.427 1.00 63.31 84 THR A N 1
ATOM 651 C CA . THR A 1 84 ? 7.618 9.262 9.457 1.00 63.31 84 THR A CA 1
ATOM 652 C C . THR A 1 84 ? 6.687 9.109 8.248 1.00 63.31 84 THR A C 1
ATOM 654 O O . THR A 1 84 ? 6.927 8.327 7.332 1.00 63.31 84 THR A O 1
ATOM 657 N N . THR A 1 85 ? 5.560 9.810 8.320 1.00 69.69 85 THR A N 1
ATOM 658 C CA . THR A 1 85 ? 4.343 9.656 7.513 1.00 69.69 85 THR A CA 1
ATOM 659 C C . THR A 1 85 ? 4.529 9.384 6.024 1.00 69.69 85 THR A C 1
ATOM 661 O O . THR A 1 85 ? 5.450 9.892 5.384 1.00 69.69 85 THR A O 1
ATOM 664 N N . MET A 1 86 ? 3.555 8.679 5.449 1.00 76.88 86 MET A N 1
ATOM 665 C CA . MET A 1 86 ? 3.419 8.478 4.008 1.00 76.88 86 MET A CA 1
ATOM 666 C C . MET A 1 86 ? 3.629 9.791 3.229 1.00 76.88 86 MET A C 1
ATOM 668 O O . MET A 1 86 ? 3.031 10.819 3.548 1.00 76.88 86 MET A O 1
ATOM 672 N N . THR A 1 87 ? 4.454 9.764 2.179 1.00 78.00 87 THR A N 1
ATOM 673 C CA . THR A 1 87 ? 4.727 10.950 1.352 1.00 78.00 87 THR A CA 1
ATOM 674 C C . THR A 1 87 ? 3.613 11.151 0.328 1.00 78.00 87 THR A C 1
ATOM 676 O O . THR A 1 87 ? 3.187 10.199 -0.321 1.00 78.00 87 THR A O 1
ATOM 679 N N . SER A 1 88 ? 3.143 12.386 0.145 1.00 75.44 88 SER A N 1
ATOM 680 C CA . SER A 1 88 ? 2.166 12.710 -0.901 1.00 75.44 88 SER A CA 1
ATOM 681 C C . SER A 1 88 ? 2.736 12.443 -2.301 1.00 75.44 88 SER A C 1
ATOM 683 O O . SER A 1 88 ? 3.827 12.898 -2.637 1.00 75.44 88 SER A O 1
ATOM 685 N N . ALA A 1 89 ? 1.966 11.756 -3.148 1.00 69.12 89 ALA A N 1
ATOM 686 C CA . ALA A 1 89 ? 2.302 11.512 -4.552 1.00 69.12 89 ALA A CA 1
ATOM 687 C C . ALA A 1 89 ? 2.025 12.724 -5.469 1.00 69.12 89 ALA A C 1
ATOM 689 O O . ALA A 1 89 ? 2.262 12.642 -6.672 1.00 69.12 89 ALA A O 1
ATOM 690 N N . GLY A 1 90 ? 1.500 13.834 -4.929 1.00 65.94 90 GLY A N 1
ATOM 691 C CA . GLY A 1 90 ? 1.158 15.053 -5.675 1.00 65.94 90 GLY A CA 1
ATOM 692 C C . GLY A 1 90 ? -0.092 14.948 -6.557 1.00 65.94 90 GLY A C 1
ATOM 693 O O . GLY A 1 90 ? -0.447 15.901 -7.247 1.00 65.94 90 GLY A O 1
ATOM 694 N N . GLU A 1 91 ? -0.764 13.800 -6.550 1.00 65.81 91 GLU A N 1
ATOM 695 C CA . GLU A 1 91 ? -1.974 13.545 -7.324 1.00 65.81 91 GLU A CA 1
ATOM 696 C C . GLU A 1 91 ? -3.183 14.060 -6.546 1.00 65.81 91 GLU A C 1
ATOM 698 O O . GLU A 1 91 ? -3.491 13.537 -5.474 1.00 65.81 91 GLU A O 1
ATOM 703 N N . GLN A 1 92 ? -3.874 15.066 -7.088 1.00 64.12 92 GLN A N 1
ATOM 704 C CA . GLN A 1 92 ? -5.037 15.659 -6.437 1.00 64.12 92 GLN A CA 1
ATOM 705 C C . GLN A 1 92 ? -6.306 15.602 -7.285 1.00 64.12 92 GLN A C 1
ATOM 707 O O . GLN A 1 92 ? -6.271 15.858 -8.488 1.00 64.12 92 GLN A O 1
ATOM 712 N N . ILE A 1 93 ? -7.443 15.345 -6.637 1.00 62.50 93 ILE A N 1
ATOM 713 C CA . ILE A 1 93 ? -8.788 15.602 -7.173 1.00 62.50 93 ILE A CA 1
ATOM 714 C C . ILE A 1 93 ? -9.517 16.486 -6.156 1.00 62.50 93 ILE A C 1
ATOM 716 O O . ILE A 1 93 ? -9.491 16.208 -4.962 1.00 62.50 93 ILE A O 1
ATOM 720 N N . VAL A 1 94 ? -10.119 17.584 -6.629 1.00 67.50 94 VAL A N 1
ATOM 721 C CA . VAL A 1 94 ? -10.824 18.586 -5.795 1.00 67.50 94 VAL A CA 1
ATOM 722 C C . VAL A 1 94 ? -9.965 19.082 -4.608 1.00 67.50 94 VAL A C 1
ATOM 724 O O . VAL A 1 94 ? -10.431 19.237 -3.486 1.00 67.50 94 VAL A O 1
ATOM 727 N N . GLY A 1 95 ? -8.667 19.312 -4.844 1.00 60.97 95 GLY A N 1
ATOM 728 C CA . GLY A 1 95 ? -7.733 19.827 -3.829 1.00 60.97 95 GLY A CA 1
ATOM 729 C C . GLY A 1 95 ? -7.300 18.819 -2.755 1.00 60.97 95 GLY A C 1
ATOM 730 O O . GLY A 1 95 ? -6.639 19.213 -1.795 1.00 60.97 95 GLY A O 1
ATOM 731 N N . LYS A 1 96 ? -7.651 17.533 -2.898 1.00 65.06 96 LYS A N 1
ATOM 732 C CA . LYS A 1 96 ? -7.325 16.458 -1.946 1.00 65.06 96 LYS A CA 1
ATOM 733 C C . LYS A 1 96 ? -6.341 15.454 -2.521 1.00 65.06 96 LYS A C 1
ATOM 735 O O . LYS A 1 96 ? -6.407 15.154 -3.709 1.00 65.06 96 LYS A O 1
ATOM 740 N N . GLN A 1 97 ? -5.440 14.940 -1.683 1.00 69.44 97 GLN A N 1
ATOM 741 C CA . GLN A 1 97 ? -4.359 14.040 -2.093 1.00 69.44 97 GLN A CA 1
ATOM 742 C C . GLN A 1 97 ? -4.876 12.606 -2.242 1.00 69.44 97 GLN A C 1
ATOM 744 O O . GLN A 1 97 ? -5.296 11.978 -1.275 1.00 69.44 97 GLN A O 1
ATOM 749 N N . LEU A 1 98 ? -4.820 12.076 -3.459 1.00 72.12 98 LEU A N 1
ATOM 750 C CA . LEU A 1 98 ? -5.291 10.730 -3.798 1.00 72.12 98 LEU A CA 1
ATOM 751 C C . LEU A 1 98 ? -4.252 9.659 -3.542 1.00 72.12 98 LEU A C 1
ATOM 753 O O . LEU A 1 98 ? -4.579 8.518 -3.230 1.00 72.12 98 LEU A O 1
ATOM 757 N N . GLY A 1 99 ? -3.001 10.017 -3.804 1.00 77.69 99 GLY A N 1
ATOM 758 C CA . GLY A 1 99 ? -1.879 9.107 -3.796 1.00 77.69 99 GLY A CA 1
ATOM 759 C C . GLY A 1 99 ? -0.956 9.456 -2.652 1.00 77.69 99 GLY A C 1
ATOM 760 O O . GLY A 1 99 ? -0.521 10.603 -2.536 1.00 77.69 99 GLY A O 1
ATOM 761 N N . HIS A 1 100 ? -0.614 8.461 -1.847 1.00 82.56 100 HIS A N 1
ATOM 762 C CA . HIS A 1 100 ? 0.509 8.554 -0.927 1.00 82.56 100 HIS A CA 1
ATOM 763 C C . HIS A 1 100 ? 1.433 7.364 -1.144 1.00 82.56 100 HIS A C 1
ATOM 765 O O . HIS A 1 100 ? 1.012 6.340 -1.675 1.00 82.56 100 HIS A O 1
ATOM 771 N N . TYR A 1 101 ? 2.705 7.482 -0.789 1.00 80.25 101 TYR A N 1
ATOM 772 C CA . TYR A 1 101 ? 3.653 6.398 -0.985 1.00 80.25 101 TYR A CA 1
ATOM 773 C C . TYR A 1 101 ? 4.694 6.313 0.127 1.00 80.25 101 TYR A C 1
ATOM 775 O O . TYR A 1 101 ? 5.072 7.316 0.736 1.00 80.25 101 TYR A O 1
ATOM 783 N N . VAL A 1 102 ? 5.177 5.092 0.342 1.00 74.94 102 VAL A N 1
ATOM 784 C CA . VAL A 1 102 ? 6.411 4.811 1.073 1.00 74.94 102 VAL A CA 1
ATOM 785 C C . VAL A 1 102 ? 7.543 4.777 0.049 1.00 74.94 102 VAL A C 1
ATOM 787 O O . VAL A 1 102 ? 7.497 3.959 -0.882 1.00 74.94 102 VAL A O 1
ATOM 790 N N . PRO A 1 103 ? 8.543 5.667 0.144 1.00 66.19 103 PRO A N 1
ATOM 791 C CA . PRO A 1 103 ? 9.661 5.640 -0.782 1.00 66.19 103 PRO A CA 1
ATOM 792 C C . PRO A 1 103 ? 10.496 4.367 -0.596 1.00 66.19 103 PRO A C 1
ATOM 794 O O . PRO A 1 103 ? 11.027 4.121 0.477 1.00 66.19 103 PRO A O 1
ATOM 797 N N . CYS A 1 104 ? 10.685 3.637 -1.698 1.00 71.81 104 CYS A N 1
ATOM 798 C CA . CYS A 1 104 ? 11.830 2.754 -1.945 1.00 71.81 104 CYS A CA 1
ATOM 799 C C . CYS A 1 104 ? 12.125 1.698 -0.861 1.00 71.81 104 CYS A C 1
ATOM 801 O O . CYS A 1 104 ? 13.116 1.790 -0.145 1.00 71.81 104 CYS A O 1
ATOM 803 N N . LEU A 1 105 ? 11.324 0.637 -0.837 1.00 84.56 105 LEU A N 1
ATOM 804 C CA . LEU A 1 105 ? 11.612 -0.611 -0.137 1.00 84.56 105 LEU A CA 1
ATOM 805 C C . LEU A 1 105 ? 12.686 -1.383 -0.912 1.00 84.56 105 LEU A C 1
ATOM 807 O O . LEU A 1 105 ? 12.435 -1.832 -2.032 1.00 84.56 105 LEU A O 1
ATOM 811 N N . PHE A 1 106 ? 13.882 -1.515 -0.347 1.00 87.56 106 PHE A N 1
ATOM 812 C CA . PHE A 1 106 ? 14.958 -2.314 -0.930 1.00 87.56 106 PHE A CA 1
ATOM 813 C C . PHE A 1 106 ? 14.926 -3.721 -0.340 1.00 87.56 106 PHE A C 1
ATOM 815 O O . PHE A 1 106 ? 15.298 -3.899 0.814 1.00 87.56 106 PHE A O 1
ATOM 822 N N . ILE A 1 107 ? 14.472 -4.707 -1.113 1.00 90.00 107 ILE A N 1
ATOM 823 C CA . ILE A 1 107 ? 14.319 -6.091 -0.654 1.00 90.00 107 ILE A CA 1
ATOM 824 C C . ILE A 1 107 ? 15.416 -6.937 -1.308 1.00 90.00 107 ILE A C 1
ATOM 826 O O . ILE A 1 107 ? 15.378 -7.117 -2.533 1.00 90.00 107 ILE A O 1
ATOM 830 N N . PRO A 1 108 ? 16.387 -7.462 -0.539 1.00 90.12 108 PRO A N 1
ATOM 831 C CA . PRO A 1 108 ? 17.446 -8.282 -1.108 1.00 90.12 108 PRO A CA 1
ATOM 832 C C . PRO A 1 108 ? 16.923 -9.572 -1.752 1.00 90.12 108 PRO A C 1
ATOM 834 O O . PRO A 1 108 ? 15.799 -10.008 -1.484 1.00 90.12 108 PRO A O 1
ATOM 837 N N . ALA A 1 109 ? 17.735 -10.188 -2.611 1.00 90.00 109 ALA A N 1
ATOM 838 C CA . ALA A 1 109 ? 17.426 -11.469 -3.248 1.00 90.00 109 ALA A CA 1
ATOM 839 C C . ALA A 1 109 ? 16.987 -12.532 -2.220 1.00 90.00 109 ALA A C 1
ATOM 841 O O . ALA A 1 109 ? 17.690 -12.787 -1.241 1.00 90.00 109 ALA A O 1
ATOM 842 N N . GLY A 1 110 ? 15.828 -13.161 -2.442 1.00 90.00 110 GLY A N 1
ATOM 843 C CA . GLY A 1 110 ? 15.302 -14.223 -1.573 1.00 90.00 110 GLY A CA 1
ATOM 844 C C . GLY A 1 110 ? 14.830 -13.785 -0.179 1.00 90.00 110 GLY A C 1
ATOM 845 O O . GLY A 1 110 ? 14.477 -14.647 0.623 1.00 90.00 110 GLY A O 1
ATOM 846 N N . GLN A 1 111 ? 14.830 -12.485 0.135 1.00 94.50 111 GLN A N 1
ATOM 847 C CA . GLN A 1 111 ? 14.408 -11.967 1.441 1.00 94.50 111 GLN A CA 1
ATOM 848 C C . GLN A 1 111 ? 12.932 -11.563 1.459 1.00 94.50 111 GLN A C 1
ATOM 850 O O . GLN A 1 111 ? 12.305 -11.368 0.414 1.00 94.50 111 GLN A O 1
ATOM 855 N N . THR A 1 112 ? 12.384 -11.416 2.666 1.00 94.62 112 THR A N 1
ATOM 856 C CA . THR A 1 112 ? 11.013 -10.943 2.888 1.00 94.62 112 THR A CA 1
ATOM 857 C C . THR A 1 112 ? 11.032 -9.627 3.641 1.00 94.62 112 THR A C 1
ATOM 859 O O . THR A 1 112 ? 11.694 -9.507 4.664 1.00 94.62 112 THR A O 1
ATOM 862 N N . ALA A 1 113 ? 10.293 -8.650 3.128 1.00 93.31 113 ALA A N 1
ATOM 863 C CA . ALA A 1 113 ? 10.010 -7.412 3.828 1.00 93.31 113 ALA A CA 1
ATOM 864 C C . ALA A 1 113 ? 8.611 -7.463 4.445 1.00 93.31 113 ALA A C 1
ATOM 866 O O . ALA A 1 113 ? 7.677 -7.966 3.824 1.00 93.31 113 ALA A O 1
ATOM 867 N N . SER A 1 114 ? 8.461 -6.886 5.628 1.00 93.56 114 SER A N 1
ATOM 868 C CA . SER A 1 114 ? 7.183 -6.555 6.243 1.00 93.56 114 SER A CA 1
ATOM 869 C C . SER A 1 114 ? 7.014 -5.043 6.232 1.00 93.56 114 SER A C 1
ATOM 871 O O . SER A 1 114 ? 7.948 -4.306 6.543 1.00 93.56 114 SER A O 1
ATOM 873 N N . VAL A 1 115 ? 5.835 -4.567 5.847 1.00 93.44 115 VAL A N 1
ATOM 874 C CA . VAL A 1 115 ? 5.479 -3.148 5.854 1.00 93.44 115 VAL A CA 1
ATOM 875 C C . VAL A 1 115 ? 4.139 -2.987 6.544 1.00 93.44 115 VAL A C 1
ATOM 877 O O . VAL A 1 115 ? 3.166 -3.640 6.177 1.00 93.44 115 VAL A O 1
ATOM 880 N N . ALA A 1 116 ? 4.065 -2.079 7.507 1.00 94.44 116 ALA A N 1
ATOM 881 C CA . ALA A 1 116 ? 2.840 -1.713 8.190 1.00 94.44 116 ALA A CA 1
ATOM 882 C C . ALA A 1 116 ? 2.553 -0.218 8.028 1.00 94.44 116 ALA A C 1
ATOM 884 O O . ALA A 1 116 ? 3.440 0.623 8.171 1.00 94.44 116 ALA A O 1
ATOM 885 N N . ILE A 1 117 ? 1.293 0.115 7.763 1.00 94.81 117 ILE A N 1
ATOM 886 C CA . ILE A 1 1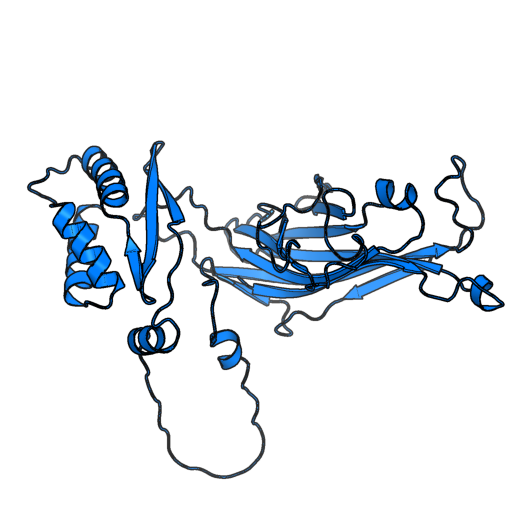17 ? 0.773 1.480 7.784 1.00 94.81 117 ILE A CA 1
ATOM 887 C C . ILE A 1 117 ? -0.210 1.554 8.950 1.00 94.81 117 ILE A C 1
ATOM 889 O O . ILE A 1 117 ? -1.262 0.911 8.939 1.00 94.81 117 ILE A O 1
ATOM 893 N N . LEU A 1 118 ? 0.151 2.322 9.972 1.00 94.50 118 LEU A N 1
ATOM 894 C CA . LEU A 1 118 ? -0.546 2.378 11.253 1.00 94.50 118 LEU A CA 1
ATOM 895 C C . LEU A 1 118 ? -1.138 3.773 11.493 1.00 94.50 118 LEU A C 1
ATOM 897 O O . LEU A 1 118 ? -0.550 4.763 11.052 1.00 94.50 118 LEU A O 1
ATOM 901 N N . PRO A 1 119 ? -2.252 3.899 12.233 1.00 93.44 119 PRO A N 1
ATOM 902 C CA . PRO A 1 119 ? -2.668 5.177 12.800 1.00 93.44 119 PRO A CA 1
ATOM 903 C C . PRO A 1 119 ? -1.576 5.743 13.720 1.00 93.44 119 PRO A C 1
ATOM 905 O O . PRO A 1 119 ? -1.004 5.020 14.537 1.00 93.44 119 PRO A O 1
ATOM 908 N N . ASN A 1 120 ? -1.289 7.043 13.627 1.00 91.25 120 ASN A N 1
ATOM 909 C CA . ASN A 1 120 ? -0.352 7.688 14.550 1.00 91.25 120 ASN A CA 1
ATOM 910 C C . ASN A 1 120 ? -1.045 7.999 15.882 1.00 91.25 120 ASN A C 1
ATOM 912 O O . ASN A 1 120 ? -1.568 9.096 16.091 1.00 91.25 120 ASN A O 1
ATOM 916 N N . LEU A 1 121 ? -1.050 7.016 16.782 1.00 86.06 121 LEU A N 1
ATOM 917 C CA . LEU A 1 121 ? -1.762 7.109 18.055 1.00 86.06 121 LEU A CA 1
ATOM 918 C C . LEU A 1 121 ? -1.275 8.254 18.943 1.00 86.06 121 LEU A C 1
ATOM 920 O O . LEU A 1 121 ? -2.099 8.866 19.610 1.00 86.06 121 LEU A O 1
ATOM 924 N N . ALA A 1 122 ? 0.014 8.609 18.904 1.00 84.62 122 ALA A N 1
ATOM 925 C CA . ALA A 1 122 ? 0.544 9.717 19.702 1.00 84.62 122 ALA A CA 1
ATOM 926 C C . ALA A 1 122 ? -0.170 11.043 19.385 1.00 84.62 122 ALA A C 1
ATOM 928 O O . ALA A 1 122 ? -0.506 11.805 20.288 1.00 84.62 122 ALA A O 1
ATOM 929 N N . ASN A 1 123 ? -0.464 11.287 18.106 1.00 83.81 123 ASN A N 1
ATOM 930 C CA . ASN A 1 123 ? -1.174 12.488 17.677 1.00 83.81 123 ASN A CA 1
ATOM 931 C C . ASN A 1 123 ? -2.695 12.348 17.814 1.00 83.81 123 ASN A C 1
ATOM 933 O O . ASN A 1 123 ? -3.373 13.304 18.185 1.00 83.81 123 ASN A O 1
ATOM 937 N N . LEU A 1 124 ? -3.243 11.167 17.518 1.00 83.94 124 LEU A N 1
ATOM 938 C CA . LEU A 1 124 ? -4.692 10.935 17.542 1.00 83.94 124 LEU A CA 1
ATOM 939 C C . LEU A 1 124 ? -5.261 10.943 18.963 1.00 83.94 124 LEU A C 1
ATOM 941 O O . LEU A 1 124 ? -6.367 11.428 19.186 1.00 83.94 124 LEU A O 1
ATOM 945 N N . PHE A 1 125 ? -4.492 10.464 19.936 1.00 85.94 125 PHE A N 1
ATOM 946 C CA . PHE A 1 125 ? -4.855 10.518 21.349 1.00 85.94 125 PHE A CA 1
ATOM 947 C C . PHE A 1 125 ? -4.889 11.943 21.909 1.00 85.94 125 PHE A C 1
ATOM 949 O O . PHE A 1 125 ? -5.649 12.214 22.835 1.00 85.94 125 PHE A O 1
ATOM 956 N N . ALA A 1 126 ? -4.140 12.871 21.311 1.00 79.50 126 ALA A N 1
ATOM 957 C CA . ALA A 1 126 ? -4.143 14.276 21.702 1.00 79.50 126 ALA A CA 1
ATOM 958 C C . ALA A 1 126 ? -5.327 15.083 21.122 1.00 79.50 126 ALA A C 1
ATOM 960 O O . ALA A 1 126 ? -5.505 16.242 21.494 1.00 79.50 126 ALA A O 1
ATOM 961 N N . SER A 1 127 ? -6.133 14.513 20.212 1.00 69.88 127 SER A N 1
ATOM 962 C CA . SER A 1 127 ? -7.223 15.224 19.525 1.00 69.88 127 SER A CA 1
ATOM 963 C C . SER A 1 127 ? -8.512 14.385 19.444 1.00 69.8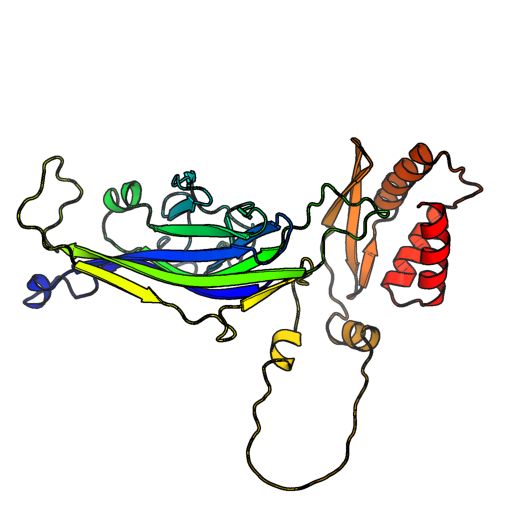8 127 SER A C 1
ATOM 965 O O . SER A 1 127 ? -8.804 13.795 18.403 1.00 69.88 127 SER A O 1
ATOM 967 N N . PRO A 1 128 ? -9.302 14.306 20.533 1.00 69.75 128 PRO A N 1
ATOM 968 C CA . PRO A 1 128 ? -10.605 13.645 20.511 1.00 69.75 128 PRO A CA 1
ATOM 969 C C . PRO A 1 128 ? -11.629 14.439 19.669 1.00 69.75 128 PRO A C 1
ATOM 971 O O . PRO A 1 128 ? -11.563 15.671 19.631 1.00 69.75 128 PRO A O 1
ATOM 974 N N . PRO A 1 129 ? -12.618 13.773 19.036 1.00 77.19 129 PRO A N 1
ATOM 975 C CA . PRO A 1 129 ? -12.963 12.354 19.173 1.00 77.19 129 PRO A CA 1
ATOM 976 C C . PRO A 1 129 ? -12.178 11.417 18.238 1.00 77.19 129 PRO A C 1
ATOM 978 O O . PRO A 1 129 ? -11.630 11.831 17.219 1.00 77.19 129 PRO A O 1
ATOM 981 N N . ALA A 1 130 ? -12.190 10.122 18.566 1.00 78.12 130 ALA A N 1
ATOM 982 C CA . ALA A 1 130 ? -11.686 9.060 17.70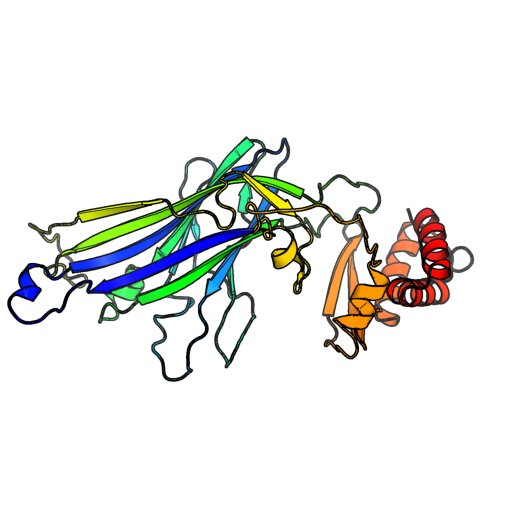0 1.00 78.12 130 ALA A CA 1
ATOM 983 C C . ALA A 1 130 ? -12.511 8.973 16.401 1.00 78.12 130 ALA A C 1
ATOM 985 O O . ALA A 1 130 ? -13.593 8.392 16.384 1.00 78.12 130 ALA A O 1
ATOM 986 N N . ASP A 1 131 ? -12.039 9.586 15.315 1.00 88.06 131 ASP A N 1
ATOM 987 C CA . ASP A 1 131 ? -12.767 9.611 14.037 1.00 88.06 131 ASP A CA 1
ATOM 988 C C . ASP A 1 131 ? -11.866 9.384 12.811 1.00 88.06 131 ASP A C 1
ATOM 990 O O . ASP A 1 131 ? -12.151 9.878 11.724 1.00 88.06 131 ASP A O 1
ATOM 994 N N . LEU A 1 132 ? -10.768 8.636 12.952 1.00 91.50 132 LEU A N 1
ATOM 995 C CA . LEU A 1 132 ? -9.950 8.243 11.801 1.00 91.50 132 LEU A CA 1
ATOM 996 C C . LEU A 1 132 ? -10.590 7.082 11.041 1.00 91.50 132 LEU A C 1
ATOM 998 O O . LEU A 1 132 ? -10.858 6.025 11.613 1.00 91.50 132 LEU A O 1
ATOM 1002 N N . ALA A 1 133 ? -10.791 7.272 9.738 1.00 91.94 133 ALA A N 1
ATOM 1003 C CA . ALA A 1 133 ? -11.258 6.246 8.817 1.00 91.94 133 ALA A CA 1
ATOM 1004 C C . ALA A 1 133 ? -10.706 6.484 7.403 1.00 91.94 133 ALA A C 1
ATOM 1006 O O . ALA A 1 133 ? -11.389 7.039 6.540 1.00 91.94 133 ALA A O 1
ATOM 1007 N N . ILE A 1 134 ? -9.471 6.046 7.157 1.00 91.56 134 ILE A N 1
ATOM 1008 C CA . ILE A 1 134 ? -8.829 6.142 5.840 1.00 91.56 134 ILE A CA 1
ATOM 1009 C C . ILE A 1 134 ? -9.009 4.809 5.116 1.00 91.56 134 ILE A C 1
ATOM 1011 O O . ILE A 1 134 ? -8.601 3.767 5.623 1.00 91.56 134 ILE A O 1
ATOM 1015 N N . ARG A 1 135 ? -9.603 4.838 3.919 1.00 92.56 135 ARG A N 1
ATOM 1016 C CA . ARG A 1 135 ? -9.903 3.641 3.115 1.00 92.56 135 ARG A CA 1
ATOM 1017 C C . ARG A 1 135 ? -9.445 3.793 1.680 1.00 92.56 135 ARG A C 1
ATOM 1019 O O . ARG A 1 135 ? -9.520 4.884 1.103 1.00 92.56 135 ARG A O 1
ATOM 1026 N N . GLY A 1 136 ? -9.052 2.677 1.080 1.00 92.69 136 GLY A N 1
ATOM 1027 C CA . GLY A 1 136 ? -8.582 2.676 -0.293 1.00 92.69 136 GLY A CA 1
ATOM 1028 C C . GLY A 1 136 ? -8.043 1.335 -0.761 1.00 92.69 136 GLY A C 1
ATOM 1029 O O . GLY A 1 136 ? -8.459 0.282 -0.281 1.00 92.69 136 GLY A O 1
ATOM 1030 N N . TYR A 1 137 ? -7.097 1.389 -1.696 1.00 93.50 137 TYR A N 1
ATOM 1031 C CA . TYR A 1 137 ? -6.328 0.230 -2.148 1.00 93.50 137 TYR A CA 1
ATOM 1032 C C . TYR A 1 137 ? -4.829 0.527 -2.211 1.00 93.50 137 TYR A C 1
ATOM 1034 O O . TYR A 1 137 ? -4.405 1.686 -2.216 1.00 93.50 137 TYR A O 1
ATOM 1042 N N . THR A 1 138 ? -4.028 -0.534 -2.218 1.00 93.44 138 THR A N 1
ATOM 1043 C CA . THR A 1 138 ? -2.567 -0.473 -2.265 1.00 93.44 138 THR A CA 1
ATOM 1044 C C . THR A 1 138 ? -2.030 -0.978 -3.600 1.00 93.44 138 THR A C 1
ATOM 1046 O O . THR A 1 138 ? -2.608 -1.849 -4.253 1.00 93.44 138 THR A O 1
ATOM 1049 N N . GLU A 1 139 ? -0.905 -0.413 -4.018 1.00 91.31 139 GLU A N 1
ATOM 1050 C CA . GLU A 1 139 ? -0.207 -0.734 -5.255 1.00 91.31 139 GLU A CA 1
ATOM 1051 C C . GLU A 1 139 ? 1.281 -0.939 -4.958 1.00 91.31 139 GLU A C 1
ATOM 1053 O O . GLU A 1 139 ? 1.886 -0.167 -4.211 1.00 91.31 139 GLU A O 1
ATOM 1058 N N . LEU A 1 140 ? 1.895 -1.938 -5.590 1.00 90.62 140 LEU A N 1
ATOM 1059 C CA . LEU A 1 140 ? 3.346 -2.075 -5.650 1.00 90.62 140 LEU A CA 1
ATOM 1060 C C . LEU A 1 140 ? 3.853 -1.652 -7.022 1.00 90.62 140 LEU A C 1
ATOM 1062 O O . LEU A 1 140 ? 3.394 -2.124 -8.066 1.00 90.62 140 LEU A O 1
ATOM 1066 N N . ILE A 1 141 ? 4.840 -0.768 -7.021 1.00 86.19 141 ILE A N 1
ATOM 1067 C CA . ILE A 1 141 ? 5.507 -0.282 -8.223 1.00 86.19 141 ILE A CA 1
ATOM 1068 C C . ILE A 1 141 ? 6.961 -0.733 -8.149 1.00 86.19 141 ILE A C 1
ATOM 1070 O O . ILE A 1 141 ? 7.652 -0.434 -7.178 1.00 86.19 141 ILE A O 1
ATOM 1074 N N . LEU A 1 142 ? 7.427 -1.444 -9.176 1.00 85.38 142 LEU A N 1
ATOM 1075 C CA . LEU A 1 142 ? 8.842 -1.761 -9.316 1.00 85.38 142 LEU A CA 1
ATOM 1076 C C . LEU A 1 142 ? 9.564 -0.470 -9.694 1.00 85.38 142 LEU A C 1
ATOM 1078 O O . LEU A 1 142 ? 9.332 0.094 -10.763 1.00 85.38 142 LEU A O 1
ATOM 1082 N N . SER A 1 143 ? 10.389 0.024 -8.780 1.00 75.69 143 SER A N 1
ATOM 1083 C CA . SER A 1 143 ? 11.241 1.175 -9.020 1.00 75.69 143 SER A CA 1
ATOM 1084 C C . SER A 1 143 ? 12.382 0.713 -9.912 1.00 75.69 143 SER A C 1
ATOM 1086 O O . SER A 1 143 ? 13.262 -0.023 -9.470 1.00 75.69 143 SER A O 1
ATOM 1088 N N . SER A 1 144 ? 12.362 1.117 -11.181 1.00 62.81 144 SER A N 1
ATOM 1089 C CA . SER A 1 144 ? 13.564 1.028 -12.004 1.00 62.81 144 SER A CA 1
ATOM 1090 C C . SER A 1 144 ? 14.624 1.912 -11.357 1.00 62.81 144 SER A C 1
ATOM 1092 O O . SER A 1 144 ? 14.340 3.079 -11.061 1.00 62.81 144 SER A O 1
ATOM 1094 N N . ASN A 1 145 ? 15.842 1.411 -11.169 1.00 46.50 145 ASN A N 1
ATOM 1095 C CA . ASN A 1 145 ? 16.958 2.298 -10.883 1.00 46.50 145 ASN A CA 1
ATOM 1096 C C . ASN A 1 145 ? 17.129 3.227 -12.093 1.00 46.50 145 ASN A C 1
ATOM 1098 O O . ASN A 1 145 ? 17.748 2.873 -13.091 1.00 46.50 145 ASN A O 1
ATOM 1102 N N . VAL A 1 146 ? 16.591 4.447 -12.014 1.00 39.28 146 VAL A N 1
ATOM 1103 C CA . VAL A 1 146 ? 16.855 5.499 -13.013 1.00 39.28 146 VAL A CA 1
ATOM 1104 C C . VAL A 1 14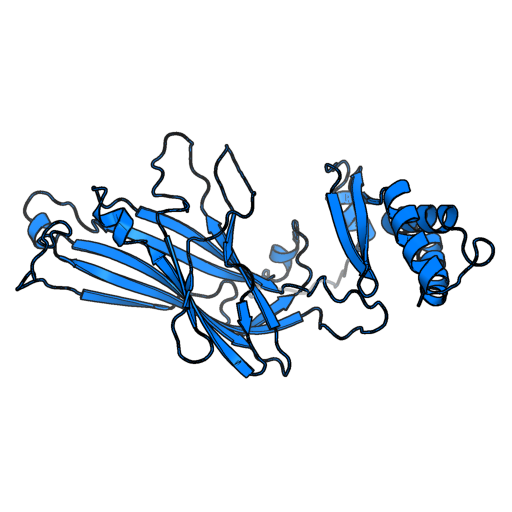6 ? 18.340 5.927 -12.978 1.00 39.28 146 VAL A C 1
ATOM 1106 O O . VAL A 1 146 ? 18.804 6.689 -13.822 1.00 39.28 146 VAL A O 1
ATOM 1109 N N . ASP A 1 147 ? 19.127 5.353 -12.064 1.00 34.62 147 ASP A N 1
ATOM 1110 C CA . ASP A 1 147 ? 20.585 5.458 -12.012 1.00 34.62 147 ASP A CA 1
ATOM 1111 C C . ASP A 1 147 ? 21.317 4.506 -12.975 1.00 34.62 147 ASP A C 1
ATOM 1113 O O . ASP A 1 147 ? 22.545 4.517 -13.033 1.00 34.62 147 ASP A O 1
ATOM 1117 N N . SER A 1 148 ? 20.619 3.681 -13.762 1.00 32.53 148 SER A N 1
ATOM 1118 C CA . SER A 1 148 ? 21.269 2.788 -14.732 1.00 32.53 148 SER A CA 1
ATOM 1119 C C . SER A 1 148 ? 20.502 2.669 -16.045 1.00 32.53 148 SER A C 1
ATOM 1121 O O . SER A 1 148 ? 20.195 1.579 -16.509 1.00 32.53 148 SER A O 1
ATOM 1123 N N . PHE A 1 149 ? 20.311 3.796 -16.735 1.00 35.75 149 PHE A N 1
ATOM 1124 C CA . PHE A 1 149 ? 20.283 3.763 -18.202 1.00 35.75 149 PHE A CA 1
ATOM 1125 C C . PHE A 1 149 ? 21.729 3.662 -18.711 1.00 35.75 149 PHE A C 1
ATOM 1127 O O . PHE A 1 149 ? 22.299 4.595 -19.274 1.00 35.75 149 PHE A O 1
ATOM 1134 N N . SER A 1 150 ? 22.354 2.511 -18.468 1.00 33.28 150 SER A N 1
ATOM 1135 C CA . SER A 1 150 ? 23.364 2.034 -19.397 1.00 33.28 150 SER A CA 1
ATOM 1136 C C . SER A 1 150 ? 22.577 1.359 -20.520 1.00 33.28 150 SER A C 1
ATOM 1138 O O . SER A 1 150 ? 22.016 0.291 -20.279 1.00 33.28 150 SER A O 1
ATOM 1140 N N . PRO A 1 151 ? 22.515 1.915 -21.743 1.00 36.50 151 PRO A N 1
ATOM 1141 C CA . PRO A 1 151 ? 21.905 1.222 -22.884 1.00 36.50 151 PRO A CA 1
ATOM 1142 C C . PRO A 1 151 ? 22.642 -0.087 -23.251 1.00 36.50 151 PRO A C 1
ATOM 1144 O O . PRO A 1 151 ? 22.282 -0.750 -24.213 1.00 36.50 151 PRO A O 1
ATOM 1147 N N . LEU A 1 152 ? 23.675 -0.459 -22.484 1.00 35.44 152 LEU A N 1
ATOM 1148 C CA . LEU A 1 152 ? 24.543 -1.617 -22.666 1.00 35.44 152 LEU A CA 1
ATOM 1149 C C . LEU A 1 152 ? 24.357 -2.723 -21.617 1.00 35.44 152 LEU A C 1
ATOM 1151 O O . LEU A 1 152 ? 25.067 -3.724 -21.667 1.00 35.44 152 LEU A O 1
ATOM 1155 N N . THR A 1 153 ? 23.418 -2.584 -20.678 1.00 33.69 153 THR A N 1
ATOM 1156 C CA . THR A 1 153 ? 23.055 -3.672 -19.759 1.00 33.69 153 THR A CA 1
ATOM 1157 C C . THR A 1 153 ? 21.537 -3.788 -19.678 1.00 33.69 153 THR A C 1
ATOM 1159 O O . THR A 1 153 ? 20.900 -3.159 -18.838 1.00 33.69 153 THR A O 1
ATOM 1162 N N . PHE A 1 154 ? 20.959 -4.614 -20.553 1.00 34.03 154 PHE A N 1
ATOM 1163 C CA . PHE A 1 154 ? 19.573 -5.103 -20.488 1.00 34.03 154 PHE A CA 1
ATOM 1164 C C . PHE A 1 154 ? 19.350 -6.034 -19.278 1.00 34.03 154 PHE A C 1
ATOM 1166 O O . PHE A 1 154 ? 18.893 -7.164 -19.432 1.00 34.03 154 PHE A O 1
ATOM 1173 N N . SER A 1 155 ? 19.752 -5.630 -18.074 1.00 37.50 155 SER A N 1
ATOM 1174 C CA . SER A 1 155 ? 19.826 -6.554 -16.936 1.00 37.50 155 SER A CA 1
ATOM 1175 C C . SER A 1 155 ? 19.134 -6.081 -15.668 1.00 37.50 155 SER A C 1
ATOM 1177 O O . SER A 1 155 ? 19.293 -6.738 -14.643 1.00 37.50 155 SER A O 1
ATOM 1179 N N . ASP A 1 156 ? 18.349 -5.005 -15.706 1.00 49.28 156 ASP A N 1
ATOM 1180 C CA . ASP A 1 156 ? 17.301 -4.838 -14.699 1.00 49.28 156 ASP A CA 1
ATOM 1181 C C . ASP A 1 156 ? 16.034 -5.435 -15.318 1.00 49.28 156 ASP A C 1
ATOM 1183 O O . ASP A 1 156 ? 15.505 -4.845 -16.264 1.00 49.28 156 ASP A O 1
ATOM 1187 N N . PRO A 1 157 ? 15.586 -6.644 -14.920 1.00 55.00 157 PRO A N 1
ATOM 1188 C CA . PRO A 1 157 ? 14.450 -7.235 -15.587 1.00 55.00 157 PRO A CA 1
ATOM 1189 C C . PRO A 1 157 ? 13.252 -6.316 -15.400 1.00 55.00 157 PRO A C 1
ATOM 1191 O O . PRO A 1 157 ? 12.941 -5.869 -14.293 1.00 55.00 157 PRO A O 1
ATOM 1194 N N . GLU A 1 158 ? 12.576 -6.064 -16.519 1.00 69.75 158 GLU A N 1
ATOM 1195 C CA . GLU A 1 158 ? 11.356 -5.260 -16.628 1.00 69.75 158 GLU A CA 1
ATOM 1196 C C . GLU A 1 158 ? 10.227 -5.778 -15.731 1.00 69.75 158 GLU A C 1
ATOM 1198 O O . GLU A 1 158 ? 9.173 -5.156 -15.638 1.00 69.75 158 GLU A O 1
ATOM 1203 N N . THR A 1 159 ? 10.448 -6.921 -15.082 1.00 80.75 159 THR A N 1
ATOM 1204 C CA . THR A 1 159 ? 9.528 -7.626 -14.212 1.00 80.75 159 THR A CA 1
ATOM 1205 C C . THR A 1 159 ? 10.256 -8.122 -12.952 1.00 80.75 159 THR A C 1
ATOM 1207 O O . THR A 1 159 ? 11.461 -8.395 -12.960 1.00 80.75 159 THR A O 1
ATOM 1210 N N . ALA A 1 160 ? 9.522 -8.236 -11.851 1.00 88.12 160 ALA A N 1
ATOM 1211 C CA . ALA A 1 160 ? 9.948 -8.917 -10.635 1.00 88.12 160 ALA A CA 1
ATOM 1212 C C . ALA A 1 160 ? 8.784 -9.742 -10.088 1.00 88.12 160 ALA A C 1
ATOM 1214 O O . ALA A 1 160 ? 7.652 -9.257 -10.016 1.00 88.12 160 ALA A O 1
ATOM 1215 N N . ARG A 1 161 ? 9.049 -10.986 -9.700 1.00 92.94 161 ARG A N 1
ATOM 1216 C CA . ARG A 1 161 ? 8.084 -11.861 -9.044 1.00 92.94 161 ARG A CA 1
ATOM 1217 C C . ARG A 1 161 ? 8.214 -11.710 -7.541 1.00 92.94 161 ARG A C 1
ATOM 1219 O O . ARG A 1 161 ? 9.303 -11.828 -6.981 1.00 92.94 161 ARG A O 1
ATOM 1226 N N . VAL A 1 162 ? 7.081 -11.490 -6.892 1.00 95.06 162 VAL A N 1
ATOM 1227 C CA . VAL A 1 162 ? 7.000 -11.401 -5.437 1.00 95.06 162 VAL A CA 1
ATOM 1228 C C . VAL A 1 162 ? 5.843 -12.240 -4.918 1.00 95.06 162 VAL A C 1
ATOM 1230 O O . VAL A 1 162 ? 4.816 -12.362 -5.589 1.00 95.06 162 VAL A O 1
ATOM 1233 N N . LEU A 1 163 ? 5.990 -12.812 -3.725 1.00 97.38 163 LEU A N 1
ATOM 1234 C CA . LEU A 1 163 ? 4.838 -13.284 -2.953 1.00 97.38 163 LEU A CA 1
ATOM 1235 C C . LEU A 1 163 ? 4.379 -12.153 -2.050 1.00 97.38 163 LEU A C 1
ATOM 1237 O O . LEU A 1 163 ? 5.210 -11.509 -1.416 1.00 97.38 163 LEU A O 1
ATOM 1241 N N . VAL A 1 164 ? 3.073 -11.922 -1.999 1.00 96.75 164 VAL A N 1
ATOM 1242 C CA . VAL A 1 164 ? 2.477 -10.932 -1.106 1.00 96.75 164 VAL A CA 1
ATOM 1243 C C . VAL A 1 164 ? 1.436 -11.570 -0.200 1.00 96.75 164 VAL A C 1
ATOM 1245 O O . VAL A 1 164 ? 0.655 -12.414 -0.645 1.00 96.75 164 VAL A O 1
ATOM 1248 N N . SER A 1 165 ? 1.406 -11.120 1.050 1.00 97.06 165 SER A N 1
ATOM 1249 C CA . SER A 1 165 ? 0.337 -11.403 2.008 1.00 97.06 165 SER A CA 1
ATOM 1250 C C . SER A 1 165 ? -0.100 -10.089 2.639 1.00 97.06 165 SER A C 1
ATOM 1252 O O . SER A 1 165 ? 0.715 -9.390 3.236 1.00 97.06 165 SER A O 1
ATOM 1254 N N . ALA A 1 166 ? -1.364 -9.719 2.448 1.00 97.25 166 ALA A N 1
ATOM 1255 C CA . ALA A 1 166 ? -1.933 -8.494 2.994 1.00 97.25 166 ALA A CA 1
ATOM 1256 C C . ALA A 1 166 ? -2.870 -8.839 4.151 1.00 97.25 166 ALA A C 1
ATOM 1258 O O . ALA A 1 166 ? -3.638 -9.795 4.059 1.00 97.25 166 ALA A O 1
ATOM 1259 N N . GLU A 1 167 ? -2.834 -8.057 5.224 1.00 97.69 167 GLU A N 1
ATOM 1260 C CA . GLU A 1 167 ? -3.634 -8.286 6.425 1.00 97.69 167 GLU A CA 1
ATOM 1261 C C . GLU A 1 167 ? -4.083 -6.964 7.049 1.00 97.69 167 GLU A C 1
ATOM 1263 O O . GLU A 1 167 ? -3.408 -5.935 6.948 1.00 97.69 167 GLU A O 1
ATOM 1268 N N . HIS A 1 168 ? -5.206 -7.002 7.758 1.00 97.69 168 HIS A N 1
ATOM 1269 C CA . HIS A 1 168 ? -5.513 -6.003 8.772 1.00 97.69 168 HIS A CA 1
ATOM 1270 C C . HIS A 1 168 ? -5.248 -6.594 10.143 1.00 97.69 168 HIS A C 1
ATOM 1272 O O . HIS A 1 168 ? -5.718 -7.686 10.461 1.00 97.69 168 HIS A O 1
ATOM 1278 N N . ARG A 1 169 ? -4.526 -5.836 10.966 1.00 97.44 169 ARG A N 1
ATOM 1279 C CA . ARG A 1 169 ? -4.352 -6.146 12.383 1.00 97.44 169 ARG A CA 1
ATOM 1280 C C . ARG A 1 169 ? -4.779 -4.944 13.199 1.00 97.44 169 ARG A C 1
ATOM 1282 O O . ARG A 1 169 ? -4.604 -3.798 12.777 1.00 97.44 169 ARG A O 1
ATOM 1289 N N . GLY A 1 170 ? -5.347 -5.200 14.362 1.00 96.12 170 GLY A N 1
ATOM 1290 C CA . GLY A 1 170 ? -5.864 -4.143 15.206 1.00 96.12 170 GLY A CA 1
ATOM 1291 C C . GLY A 1 170 ? -6.124 -4.580 16.632 1.00 96.12 170 GLY A C 1
ATOM 1292 O O . GLY A 1 170 ? -5.947 -5.740 17.001 1.00 96.12 170 GLY A O 1
ATOM 1293 N N . THR A 1 171 ? -6.554 -3.610 17.421 1.00 95.62 171 THR A N 1
ATOM 1294 C CA . THR A 1 171 ? -6.993 -3.792 18.798 1.00 95.62 171 THR A CA 1
ATOM 1295 C C . THR A 1 171 ? -8.283 -3.023 19.035 1.00 95.62 171 THR A C 1
ATOM 1297 O O . THR A 1 171 ? -8.550 -2.017 18.370 1.00 95.62 171 THR A O 1
ATOM 1300 N N . PHE A 1 172 ? -9.086 -3.492 19.977 1.00 94.38 172 PHE A N 1
ATOM 1301 C CA . PHE A 1 172 ? -10.212 -2.751 20.513 1.00 94.38 172 PHE A CA 1
ATOM 1302 C C . PHE A 1 172 ? -9.789 -2.121 21.835 1.00 94.38 172 PHE A C 1
ATOM 1304 O O . PHE A 1 172 ? -9.425 -2.813 22.781 1.00 94.38 172 PHE A O 1
ATOM 1311 N N . LEU A 1 173 ? -9.829 -0.793 21.892 1.00 92.00 173 LEU A N 1
ATOM 1312 C CA . LEU A 1 173 ? -9.624 -0.044 23.122 1.00 92.00 173 LEU A CA 1
ATOM 1313 C C . LEU A 1 173 ? -10.909 -0.090 23.948 1.00 92.00 173 LEU A C 1
ATOM 1315 O O . LEU A 1 173 ? -11.996 0.181 23.415 1.00 92.00 173 LEU A O 1
ATOM 1319 N N . ASP A 1 174 ? -10.769 -0.390 25.239 1.00 89.81 174 ASP A N 1
ATOM 1320 C CA . ASP A 1 174 ? -11.867 -0.303 26.197 1.00 89.81 174 ASP A CA 1
ATOM 1321 C C . ASP A 1 174 ? -12.467 1.115 26.207 1.00 89.81 174 ASP A C 1
ATOM 1323 O O . ASP A 1 174 ? -11.747 2.110 26.119 1.00 89.81 174 ASP A O 1
ATOM 1327 N N . SER A 1 175 ? -13.788 1.219 26.353 1.00 85.94 175 SER A N 1
ATOM 1328 C CA . SER A 1 175 ? -14.498 2.476 26.635 1.00 85.94 175 SER A CA 1
ATOM 1329 C C . SER A 1 175 ? -13.903 3.301 27.782 1.00 85.94 175 SER A C 1
ATOM 1331 O O . SER A 1 175 ? -14.036 4.522 27.786 1.00 85.94 175 SER A O 1
ATOM 1333 N N . GLN A 1 176 ? -13.285 2.636 28.759 1.00 86.88 176 GLN A N 1
ATOM 1334 C CA . GLN A 1 176 ? -12.704 3.242 29.951 1.00 86.88 176 GLN A CA 1
ATOM 1335 C C . GLN A 1 176 ? -11.256 3.696 29.742 1.00 86.88 176 GLN A C 1
ATOM 1337 O O . GLN A 1 176 ? -10.699 4.340 30.628 1.00 86.88 176 GLN A O 1
ATOM 1342 N N . PHE A 1 177 ? -10.641 3.373 28.597 1.00 89.12 177 PHE A N 1
ATOM 1343 C CA . PHE A 1 177 ? -9.276 3.784 28.294 1.00 89.12 177 PHE A CA 1
ATOM 1344 C C . PHE A 1 177 ? -9.188 5.308 28.134 1.00 89.12 177 PHE A C 1
ATOM 1346 O O . PHE A 1 177 ? -9.716 5.879 27.179 1.00 89.12 177 PHE A O 1
ATOM 1353 N N . ASP A 1 178 ? -8.470 5.960 29.049 1.00 87.25 178 ASP A N 1
ATOM 1354 C CA . ASP A 1 178 ? -8.189 7.395 29.004 1.00 87.25 178 ASP A CA 1
ATOM 1355 C C . ASP A 1 178 ? -6.749 7.663 28.530 1.00 87.25 178 ASP A C 1
ATOM 1357 O O . ASP A 1 178 ? -5.810 7.564 29.324 1.00 87.25 178 ASP A O 1
ATOM 1361 N N . PRO A 1 179 ? -6.523 8.042 27.264 1.00 83.62 179 PRO A N 1
ATOM 1362 C CA . PRO A 1 179 ? -5.174 8.292 26.772 1.00 83.62 179 PRO A CA 1
ATOM 1363 C C . PRO A 1 179 ? -4.483 9.509 27.417 1.00 83.62 179 PRO A C 1
ATOM 1365 O O . PRO A 1 179 ? -3.281 9.686 27.227 1.00 83.62 179 PRO A O 1
ATOM 1368 N N . SER A 1 180 ? -5.211 10.358 28.154 1.00 83.88 180 SER A N 1
ATOM 1369 C CA . SER A 1 180 ? -4.649 11.512 28.866 1.00 83.88 180 SER A CA 1
ATOM 1370 C C . SER A 1 180 ? -4.118 11.166 30.262 1.00 83.88 180 SER A C 1
ATOM 1372 O O . SER A 1 180 ? -3.360 11.943 30.853 1.00 83.88 180 SER A O 1
ATOM 1374 N N . TYR A 1 181 ? -4.467 9.989 30.789 1.00 87.31 181 TYR A N 1
ATOM 1375 C CA . TYR A 1 181 ? -4.013 9.540 32.095 1.00 87.31 181 TYR A CA 1
ATOM 1376 C C . TYR A 1 181 ? -2.551 9.078 32.040 1.00 87.31 181 TYR A C 1
ATOM 1378 O O . TYR A 1 181 ? -2.211 8.085 31.403 1.00 87.31 181 TYR A O 1
ATOM 1386 N N . ALA A 1 182 ? -1.675 9.789 32.754 1.00 83.31 182 ALA A N 1
ATOM 1387 C CA . ALA A 1 182 ? -0.232 9.531 32.762 1.00 83.31 182 ALA A CA 1
ATOM 1388 C C . ALA A 1 182 ? 0.196 8.287 33.574 1.00 83.31 182 ALA A C 1
ATOM 1390 O O . ALA A 1 182 ? 1.366 7.905 33.539 1.00 83.31 182 ALA A O 1
ATOM 1391 N N . GLY A 1 183 ? -0.714 7.687 34.348 1.00 87.25 183 GLY A N 1
ATOM 1392 C CA . GLY A 1 183 ? -0.447 6.487 35.141 1.00 87.25 183 GLY A CA 1
ATOM 1393 C C . GLY A 1 183 ? -0.785 5.191 34.402 1.00 87.25 183 GLY A C 1
ATOM 1394 O O . GLY A 1 183 ? -1.322 5.186 33.297 1.00 87.25 183 GLY A O 1
ATOM 1395 N N . THR A 1 184 ? -0.511 4.055 35.040 1.00 86.75 184 THR A N 1
ATOM 1396 C CA . THR A 1 184 ? -0.960 2.754 34.532 1.00 86.75 184 THR A CA 1
ATOM 1397 C C . THR A 1 184 ? -2.446 2.579 34.817 1.00 86.75 184 THR A C 1
ATOM 1399 O O . THR A 1 184 ? -2.861 2.563 35.974 1.00 86.75 184 THR A O 1
ATOM 1402 N N . GLN A 1 185 ? -3.246 2.431 33.766 1.00 89.44 185 GLN A N 1
ATOM 1403 C CA . GLN A 1 185 ? -4.650 2.060 33.902 1.00 89.44 185 GLN A CA 1
ATOM 1404 C C . GLN A 1 185 ? -4.746 0.551 34.117 1.00 89.44 185 GLN A C 1
ATOM 1406 O O . GLN A 1 185 ? -4.170 -0.233 33.363 1.00 89.44 185 GLN A O 1
ATOM 1411 N N . ILE A 1 186 ? -5.439 0.158 35.182 1.00 87.44 186 ILE A N 1
ATOM 1412 C CA . ILE A 1 186 ? -5.657 -1.238 35.565 1.00 87.44 186 ILE A CA 1
ATOM 1413 C C . ILE A 1 186 ? -7.077 -1.661 35.183 1.00 87.44 186 ILE A C 1
ATOM 1415 O O . ILE A 1 186 ? -7.976 -0.826 35.151 1.00 87.44 186 ILE A O 1
ATOM 1419 N N . ASN A 1 187 ? -7.278 -2.959 34.946 1.00 86.25 187 ASN A N 1
ATOM 1420 C CA . ASN A 1 187 ? -8.566 -3.553 34.552 1.00 86.25 187 ASN A CA 1
ATOM 1421 C C . ASN A 1 187 ? -9.102 -3.096 33.183 1.00 86.25 187 ASN A C 1
ATOM 1423 O O . ASN A 1 187 ? -10.311 -3.088 32.979 1.00 86.25 187 ASN A O 1
ATOM 1427 N N . LEU A 1 188 ? -8.218 -2.732 32.252 1.00 89.56 188 LEU A N 1
ATOM 1428 C CA . LEU A 1 188 ? -8.606 -2.509 30.862 1.00 89.56 188 LEU A CA 1
ATOM 1429 C C . LEU A 1 188 ? -8.674 -3.834 30.110 1.00 89.56 188 LEU A C 1
ATOM 1431 O O . LEU A 1 188 ? -7.776 -4.669 30.235 1.00 89.56 188 LEU A O 1
ATOM 1435 N N . ASP A 1 189 ? -9.715 -3.978 29.302 1.00 87.00 189 ASP A N 1
ATOM 1436 C CA . ASP A 1 189 ? -9.916 -5.121 28.428 1.00 87.00 189 ASP A CA 1
ATOM 1437 C C . ASP A 1 189 ? -9.539 -4.745 26.989 1.00 87.00 189 ASP A C 1
ATOM 1439 O O . ASP A 1 189 ? -10.206 -3.933 26.341 1.00 87.00 189 ASP A O 1
ATOM 1443 N N . PHE A 1 190 ? -8.412 -5.285 26.520 1.00 89.81 190 PHE A N 1
ATOM 1444 C CA . PHE A 1 190 ? -7.914 -5.071 25.165 1.00 89.81 190 PHE A CA 1
ATOM 1445 C C . PHE A 1 190 ? -8.034 -6.358 24.364 1.00 89.81 190 PHE A C 1
ATOM 1447 O O . PHE A 1 190 ? -7.279 -7.308 24.577 1.00 89.81 190 PHE A O 1
ATOM 1454 N N . ASP A 1 191 ? -8.914 -6.336 23.372 1.00 90.62 191 ASP A N 1
ATOM 1455 C CA . ASP A 1 191 ? -9.055 -7.423 22.415 1.00 90.62 191 ASP A CA 1
ATOM 1456 C C . ASP A 1 191 ? -8.205 -7.168 21.177 1.00 90.62 191 ASP A C 1
ATOM 1458 O O . ASP A 1 191 ? -8.008 -6.028 20.759 1.00 90.62 191 ASP A O 1
ATOM 1462 N N . GLN A 1 192 ? -7.729 -8.235 20.545 1.00 93.75 192 GLN A N 1
ATOM 1463 C CA . GLN A 1 192 ? -6.964 -8.156 19.303 1.00 93.75 192 GLN A CA 1
ATOM 1464 C C . GLN A 1 192 ? -7.756 -8.741 18.141 1.00 93.75 192 GLN A C 1
ATOM 1466 O O . GLN A 1 192 ? -8.514 -9.697 18.294 1.00 93.75 192 GLN A O 1
ATOM 1471 N N . LEU A 1 193 ? -7.532 -8.188 16.954 1.00 93.00 193 LEU A N 1
ATOM 1472 C CA . LEU A 1 193 ? -8.073 -8.709 15.709 1.00 93.00 193 LEU A CA 1
ATOM 1473 C C . LEU A 1 193 ? -6.955 -8.841 14.678 1.00 93.00 193 LEU A C 1
ATOM 1475 O O . LEU A 1 193 ? -6.074 -7.985 14.582 1.00 93.00 193 LEU A O 1
ATOM 1479 N N . SER A 1 194 ? -7.001 -9.914 13.897 1.00 96.56 194 SER A N 1
ATOM 1480 C CA . SER A 1 194 ? -6.132 -10.121 12.744 1.00 96.56 194 SER A CA 1
ATOM 1481 C C . SER A 1 194 ? -6.885 -10.926 11.697 1.00 96.56 194 SER A C 1
ATOM 1483 O O . SER A 1 194 ? -7.463 -11.966 12.019 1.00 96.56 194 SER A O 1
ATOM 1485 N N . TYR A 1 195 ? -6.907 -10.444 10.459 1.00 96.94 195 TYR A N 1
ATOM 1486 C CA . TYR A 1 195 ? -7.487 -11.174 9.339 1.00 96.94 195 TYR A CA 1
ATOM 1487 C C . TYR A 1 195 ? -6.762 -10.845 8.037 1.00 96.94 195 TYR A C 1
ATOM 1489 O O . TYR A 1 195 ? -6.384 -9.700 7.775 1.00 96.94 195 TYR A O 1
ATOM 1497 N N . SER A 1 196 ? -6.584 -11.867 7.203 1.00 96.62 196 SER A N 1
ATOM 1498 C CA . SER A 1 196 ? -5.978 -11.713 5.886 1.00 96.62 196 SER A CA 1
ATOM 1499 C C . SER A 1 196 ? -6.939 -11.038 4.911 1.00 96.62 196 SER A C 1
ATOM 1501 O O . SER A 1 196 ? -8.159 -11.206 4.970 1.00 96.62 196 SER A O 1
ATOM 1503 N N . LEU A 1 197 ? -6.369 -10.276 3.990 1.00 96.38 197 LEU A N 1
ATOM 1504 C CA . LEU A 1 197 ? -7.071 -9.603 2.914 1.00 96.38 197 LEU A CA 1
ATOM 1505 C C . LEU A 1 197 ? -6.894 -10.387 1.623 1.00 96.38 197 LEU A C 1
ATOM 1507 O O . LEU A 1 197 ? -5.830 -10.935 1.333 1.00 96.38 197 LEU A O 1
ATOM 1511 N N . ASN A 1 198 ? -7.943 -10.394 0.811 1.00 93.88 198 ASN A N 1
ATOM 1512 C CA . ASN A 1 198 ? -7.847 -10.961 -0.522 1.00 93.88 198 ASN A CA 1
ATOM 1513 C C . ASN A 1 198 ? -6.946 -10.077 -1.382 1.00 93.88 198 ASN A C 1
ATOM 1515 O O . ASN A 1 198 ? -7.119 -8.856 -1.438 1.00 93.88 198 ASN A O 1
ATOM 1519 N N . THR A 1 199 ? -6.018 -10.703 -2.099 1.00 91.44 199 THR A N 1
ATOM 1520 C CA . THR A 1 199 ? -5.274 -9.996 -3.134 1.00 91.44 199 THR A CA 1
ATOM 1521 C C . THR A 1 199 ? -6.177 -9.740 -4.342 1.00 91.44 199 THR A C 1
ATOM 1523 O O . THR A 1 199 ? -7.089 -10.518 -4.634 1.00 91.44 199 THR A O 1
ATOM 1526 N N . ALA A 1 200 ? -5.932 -8.660 -5.081 1.00 89.00 200 ALA A N 1
ATOM 1527 C CA . ALA A 1 200 ? -6.799 -8.193 -6.163 1.00 89.00 200 ALA A CA 1
ATOM 1528 C C . ALA A 1 200 ? -6.993 -9.227 -7.287 1.00 89.00 200 ALA A C 1
ATOM 1530 O O . ALA A 1 200 ? -8.038 -9.263 -7.930 1.00 89.00 200 ALA A O 1
ATOM 1531 N N . ASN A 1 201 ? -6.002 -10.092 -7.510 1.00 85.75 201 ASN A N 1
ATOM 1532 C CA . ASN A 1 201 ? -6.058 -11.175 -8.493 1.00 85.75 201 ASN A CA 1
ATOM 1533 C C . ASN A 1 201 ? -6.353 -12.557 -7.873 1.00 85.75 201 ASN A C 1
ATOM 1535 O O . ASN A 1 201 ? -6.259 -13.565 -8.576 1.00 85.75 201 ASN A O 1
ATOM 1539 N N . GLY A 1 202 ? -6.653 -12.622 -6.570 1.00 88.31 202 GLY A N 1
ATOM 1540 C CA . GLY A 1 202 ? -6.892 -13.862 -5.827 1.00 88.31 202 GLY A CA 1
ATOM 1541 C C . GLY A 1 202 ? -5.666 -14.771 -5.682 1.00 88.31 202 GLY A C 1
ATOM 1542 O O . GLY A 1 202 ? -5.810 -15.940 -5.332 1.00 88.31 202 GLY A O 1
ATOM 1543 N N . LYS A 1 203 ? -4.461 -14.276 -5.990 1.00 88.56 203 LYS A N 1
ATOM 1544 C CA . LYS A 1 203 ? -3.197 -15.021 -5.913 1.00 88.56 203 LYS A CA 1
ATOM 1545 C C . LYS A 1 203 ? -2.205 -14.299 -5.007 1.00 88.56 203 LYS A C 1
ATOM 1547 O O . LYS A 1 203 ? -2.093 -13.078 -5.053 1.00 88.56 203 LYS A O 1
ATOM 1552 N N . ALA A 1 204 ? -1.432 -15.046 -4.226 1.00 91.00 204 ALA A N 1
ATOM 1553 C CA . ALA A 1 204 ? -0.321 -14.470 -3.463 1.00 91.00 204 ALA A CA 1
ATOM 1554 C C . ALA A 1 204 ? 0.863 -14.091 -4.374 1.00 91.00 204 ALA A C 1
ATOM 1556 O O . ALA A 1 204 ? 1.564 -13.121 -4.118 1.00 91.00 204 ALA A O 1
ATOM 1557 N N . LEU A 1 205 ? 1.077 -14.829 -5.470 1.00 93.81 205 LEU A N 1
ATOM 1558 C CA . LEU A 1 205 ? 2.131 -14.532 -6.439 1.00 93.81 205 LEU A CA 1
ATOM 1559 C C . LEU A 1 205 ? 1.745 -13.350 -7.333 1.00 93.81 205 LEU A C 1
ATOM 1561 O O . LEU A 1 205 ? 0.761 -13.417 -8.073 1.00 93.81 205 LEU A O 1
ATOM 1565 N N . GLN A 1 206 ? 2.569 -12.305 -7.307 1.00 91.38 206 GLN A N 1
ATOM 1566 C CA . GLN A 1 206 ? 2.459 -11.124 -8.156 1.00 91.38 206 GLN A CA 1
ATOM 1567 C C . GLN A 1 206 ? 3.660 -11.025 -9.090 1.00 91.38 206 GLN A C 1
ATOM 1569 O O . GLN A 1 206 ? 4.787 -11.346 -8.715 1.00 91.38 206 GLN A O 1
ATOM 1574 N N . VAL A 1 207 ? 3.416 -10.533 -10.303 1.00 89.50 207 VAL A N 1
ATOM 1575 C CA . VAL A 1 207 ? 4.463 -10.142 -11.250 1.00 89.50 207 VAL A CA 1
ATOM 1576 C C . VAL A 1 207 ? 4.370 -8.633 -11.425 1.00 89.50 207 VAL A C 1
ATOM 1578 O O . VAL A 1 207 ? 3.361 -8.119 -11.907 1.00 89.50 207 VAL A O 1
ATOM 1581 N N . ILE A 1 208 ? 5.392 -7.911 -10.976 1.00 86.62 208 ILE A N 1
ATOM 1582 C CA . ILE A 1 208 ? 5.419 -6.450 -10.966 1.00 86.62 208 ILE A CA 1
ATOM 1583 C C . ILE A 1 208 ? 6.311 -5.963 -12.098 1.00 86.62 208 ILE A C 1
ATOM 1585 O O . ILE A 1 208 ? 7.510 -6.211 -12.078 1.00 86.62 208 ILE A O 1
ATOM 1589 N N . ASN A 1 209 ? 5.743 -5.191 -13.024 1.00 78.88 209 ASN A N 1
ATOM 1590 C CA . ASN A 1 209 ? 6.514 -4.629 -14.136 1.00 78.88 209 ASN A CA 1
ATOM 1591 C C . ASN A 1 209 ? 7.016 -3.196 -13.849 1.00 78.88 209 ASN A C 1
ATOM 1593 O O . ASN A 1 209 ? 6.317 -2.435 -13.167 1.00 78.88 209 ASN A O 1
ATOM 1597 N N . THR A 1 210 ? 8.184 -2.812 -14.377 1.00 64.62 210 THR A N 1
ATOM 1598 C CA . THR A 1 210 ? 8.751 -1.440 -14.314 1.00 64.62 210 THR A CA 1
ATOM 1599 C C . THR A 1 210 ? 7.870 -0.431 -15.051 1.00 64.62 210 THR A C 1
ATOM 1601 O O . THR A 1 210 ? 7.705 0.709 -14.619 1.00 64.62 210 THR A O 1
ATOM 1604 N N . HIS A 1 211 ? 7.233 -0.874 -16.133 1.00 48.34 211 HIS A N 1
ATOM 1605 C CA . HIS A 1 211 ? 6.262 -0.108 -16.894 1.00 48.34 211 HIS A CA 1
ATOM 1606 C C . HIS A 1 211 ? 4.855 -0.494 -16.444 1.00 48.34 211 HIS A C 1
ATOM 1608 O O . HIS A 1 211 ? 4.325 -1.538 -16.812 1.00 48.34 211 HIS A O 1
ATOM 1614 N N . ALA A 1 212 ? 4.227 0.354 -15.638 1.00 37.16 212 ALA A N 1
ATOM 1615 C CA . ALA A 1 212 ? 2.787 0.508 -15.756 1.00 37.16 212 ALA A CA 1
ATOM 1616 C C . ALA A 1 212 ? 2.548 1.857 -16.420 1.00 37.16 212 ALA A C 1
ATOM 1618 O O . ALA A 1 212 ? 2.896 2.882 -15.824 1.00 37.16 212 ALA A O 1
ATOM 1619 N N . PRO A 1 213 ? 2.026 1.892 -17.656 1.00 35.22 213 PRO A N 1
ATOM 1620 C CA . PRO A 1 213 ? 1.551 3.144 -18.195 1.00 35.22 213 PRO A CA 1
ATOM 1621 C C . PRO A 1 213 ? 0.416 3.605 -17.283 1.00 35.22 213 PRO A C 1
ATOM 1623 O O . PRO A 1 213 ? -0.595 2.928 -17.107 1.00 35.22 213 PRO A O 1
ATOM 1626 N N . TYR A 1 214 ? 0.610 4.759 -16.654 1.00 37.09 214 TYR A N 1
ATOM 1627 C CA . TYR A 1 214 ? -0.490 5.539 -16.111 1.00 37.09 214 TYR A CA 1
ATOM 1628 C C . TYR A 1 214 ? -1.456 5.752 -17.296 1.00 37.09 214 TYR A C 1
ATOM 1630 O O . TYR A 1 214 ? -1.093 6.472 -18.226 1.00 37.09 214 TYR A O 1
ATOM 1638 N N . ASN A 1 215 ? -2.602 5.051 -17.280 1.00 35.12 215 ASN A N 1
ATOM 1639 C CA . ASN A 1 215 ? -3.581 4.809 -18.366 1.00 35.12 215 ASN A CA 1
ATOM 1640 C C . ASN A 1 215 ? -3.467 3.459 -19.111 1.00 35.12 215 ASN A C 1
ATOM 1642 O O . ASN A 1 215 ? -3.392 3.450 -20.339 1.00 35.12 215 ASN A O 1
ATOM 1646 N N . ASP A 1 216 ? -3.534 2.322 -18.409 1.00 36.22 216 ASP A N 1
ATOM 1647 C CA . ASP A 1 216 ? -3.750 1.023 -19.061 1.00 36.22 216 ASP A CA 1
ATOM 1648 C C . ASP A 1 216 ? -5.241 0.590 -19.031 1.00 36.22 216 ASP A C 1
ATOM 1650 O O . ASP A 1 216 ? -5.716 0.103 -18.000 1.00 36.22 216 ASP A O 1
ATOM 1654 N N . PRO A 1 217 ? -6.006 0.739 -20.133 1.00 33.06 217 PRO A N 1
ATOM 16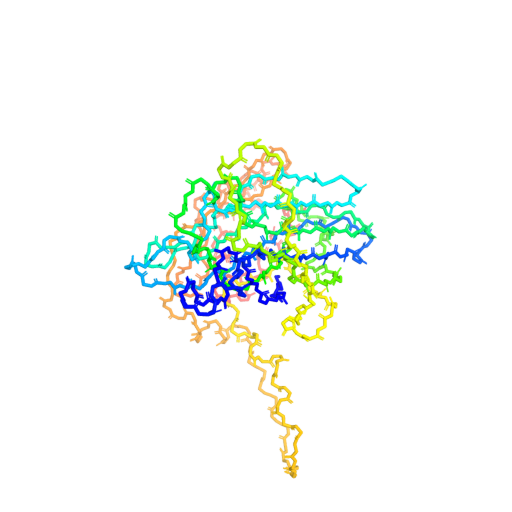55 C CA . PRO A 1 217 ? -7.366 0.204 -20.255 1.00 33.06 217 PRO A CA 1
ATOM 1656 C C . PRO A 1 217 ? -7.430 -1.336 -20.385 1.00 33.06 217 PRO A C 1
ATOM 1658 O O . PRO A 1 217 ? -8.527 -1.892 -20.456 1.00 33.06 217 PRO A O 1
ATOM 1661 N N . PHE A 1 218 ? -6.300 -2.053 -20.397 1.00 33.94 218 PHE A N 1
ATOM 1662 C CA . PHE A 1 218 ? -6.243 -3.505 -20.609 1.00 33.94 218 PHE A CA 1
ATOM 1663 C C . PHE A 1 218 ? -6.342 -4.368 -19.345 1.00 33.94 218 PHE A C 1
ATOM 1665 O O . PHE A 1 218 ? -6.457 -5.590 -19.457 1.00 33.94 218 PHE A O 1
ATOM 1672 N N . GLN A 1 219 ? -6.431 -3.779 -18.148 1.00 35.06 219 GLN A N 1
ATOM 1673 C CA . GLN A 1 219 ? -6.789 -4.533 -16.933 1.00 35.06 219 GLN A CA 1
ATOM 1674 C C . GLN A 1 219 ? -8.181 -5.202 -17.036 1.00 35.06 219 GLN A C 1
ATOM 1676 O O . GLN A 1 219 ? -8.409 -6.239 -16.417 1.00 35.06 219 GLN A O 1
ATOM 1681 N N . ASN A 1 220 ? -9.081 -4.699 -17.893 1.00 34.88 220 ASN A N 1
ATOM 1682 C CA . ASN A 1 220 ? -10.403 -5.302 -18.129 1.00 34.88 220 ASN A CA 1
ATOM 1683 C C . ASN A 1 220 ? -10.419 -6.464 -19.144 1.00 34.88 220 ASN A C 1
ATOM 1685 O O . ASN A 1 220 ? -11.446 -7.121 -19.295 1.00 34.88 220 ASN A O 1
ATOM 1689 N N . LEU A 1 221 ? -9.314 -6.748 -19.844 1.00 29.22 221 LEU A N 1
ATOM 1690 C CA . LEU A 1 221 ? -9.273 -7.801 -20.874 1.00 29.22 221 LEU A CA 1
ATOM 1691 C C . LEU A 1 221 ? -8.650 -9.117 -20.390 1.00 29.22 221 LEU A C 1
ATOM 1693 O O . LEU A 1 221 ? -8.930 -10.158 -20.973 1.00 29.22 221 LEU A O 1
ATOM 1697 N N . LEU A 1 222 ? -7.891 -9.108 -19.291 1.00 31.36 222 LEU A N 1
ATOM 1698 C CA . L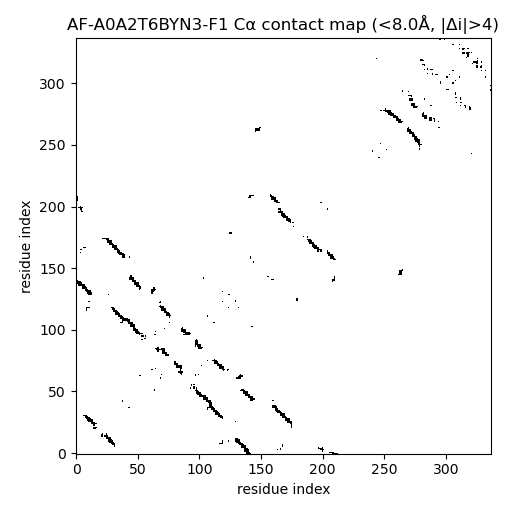EU A 1 222 ? -7.304 -10.326 -18.709 1.00 31.36 222 LEU A CA 1
ATOM 1699 C C . LEU A 1 222 ? -8.169 -10.968 -17.605 1.00 31.36 222 LEU A C 1
ATOM 1701 O O . LEU A 1 222 ? -7.867 -12.074 -17.161 1.00 31.36 222 LEU A O 1
ATOM 1705 N N . THR A 1 223 ? -9.263 -10.317 -17.193 1.00 32.75 223 THR A N 1
ATOM 1706 C CA . THR A 1 223 ? -10.233 -10.834 -16.206 1.00 32.75 223 THR A CA 1
ATOM 1707 C C . THR A 1 223 ? -11.553 -11.312 -16.820 1.00 32.75 223 THR A C 1
ATOM 1709 O O . THR A 1 223 ? -12.365 -11.914 -16.118 1.00 32.75 223 THR A O 1
ATOM 1712 N N . SER A 1 224 ? -11.767 -11.163 -18.134 1.00 29.95 224 SER A N 1
ATOM 1713 C CA . SER A 1 224 ? -12.947 -11.723 -18.813 1.00 29.95 224 SER A CA 1
ATOM 1714 C C . SER A 1 224 ? -12.762 -13.204 -19.181 1.00 29.95 224 SER A C 1
ATOM 1716 O O . SER A 1 224 ? -12.849 -13.608 -20.331 1.00 29.95 224 SER A O 1
ATOM 1718 N N . ASN A 1 225 ? -12.587 -14.045 -18.158 1.00 31.42 225 ASN A N 1
ATOM 1719 C CA . ASN A 1 225 ? -12.975 -15.462 -18.216 1.00 31.42 225 ASN A CA 1
ATOM 1720 C C . ASN A 1 225 ? -14.425 -15.654 -17.725 1.00 31.42 225 ASN A C 1
ATOM 1722 O O . ASN A 1 225 ? -14.806 -16.709 -17.218 1.00 31.42 225 ASN A O 1
ATOM 1726 N N . ALA A 1 226 ? -15.263 -14.632 -17.901 1.00 29.12 226 ALA A N 1
ATOM 1727 C CA . ALA A 1 226 ? -16.703 -14.786 -17.848 1.00 29.12 226 ALA A CA 1
ATOM 1728 C C . ALA A 1 226 ? -17.174 -15.287 -19.216 1.00 29.12 226 ALA A C 1
ATOM 1730 O O . ALA A 1 226 ? -17.461 -14.489 -20.101 1.00 29.12 226 ALA A O 1
ATOM 1731 N N . LEU A 1 227 ? -17.177 -16.613 -19.378 1.00 26.91 227 LEU A N 1
ATOM 1732 C CA . LEU A 1 227 ? -18.296 -17.401 -19.916 1.00 26.91 227 LEU A CA 1
ATOM 1733 C C . LEU A 1 227 ? -17.860 -18.868 -20.094 1.00 26.91 227 LEU A C 1
ATOM 1735 O O . LEU A 1 227 ? -17.724 -19.379 -21.202 1.00 26.91 227 LEU A O 1
ATOM 1739 N N . ILE A 1 228 ? -17.724 -19.598 -18.983 1.00 30.33 228 ILE A N 1
ATOM 1740 C CA . ILE A 1 228 ? -18.226 -20.975 -18.995 1.00 30.33 228 ILE A CA 1
ATOM 1741 C C . ILE A 1 228 ? -19.714 -20.848 -18.696 1.00 30.33 228 ILE A C 1
ATOM 1743 O O . ILE A 1 228 ? -20.083 -20.535 -17.568 1.00 30.33 228 ILE A O 1
ATOM 1747 N N . THR A 1 229 ? -20.555 -21.009 -19.718 1.00 26.75 229 THR A N 1
ATOM 1748 C CA . THR A 1 229 ? -21.642 -22.005 -19.771 1.00 26.75 229 THR A CA 1
ATOM 1749 C C . THR A 1 229 ? -22.491 -21.739 -21.020 1.00 26.75 229 THR A C 1
ATOM 1751 O O . THR A 1 229 ? -23.163 -20.719 -21.109 1.00 26.75 229 THR A O 1
ATOM 1754 N N . GLY A 1 230 ? -22.516 -22.703 -21.946 1.00 25.16 230 GLY A N 1
ATOM 1755 C CA . GLY A 1 230 ? -23.694 -22.940 -22.787 1.00 25.16 230 GLY A CA 1
ATOM 1756 C C . GLY A 1 230 ? -23.598 -22.602 -24.280 1.00 25.16 230 GLY A C 1
ATOM 1757 O O . GLY A 1 230 ? -23.975 -21.523 -24.704 1.00 25.16 230 GLY A O 1
ATOM 1758 N N . MET A 1 231 ? -23.295 -23.639 -25.067 1.00 26.41 231 MET A N 1
ATOM 1759 C CA . MET A 1 231 ? -23.773 -23.885 -26.440 1.00 26.41 231 MET A CA 1
ATOM 1760 C C . MET A 1 231 ? -23.140 -23.163 -27.651 1.00 26.41 231 MET A C 1
ATOM 1762 O O . MET A 1 231 ? -23.312 -21.976 -27.881 1.00 26.41 231 MET A O 1
ATOM 1766 N N . ARG A 1 232 ? -22.626 -24.037 -28.536 1.00 24.17 232 ARG A N 1
ATOM 1767 C CA . ARG A 1 232 ? -22.485 -23.958 -30.006 1.00 24.17 232 ARG A CA 1
ATOM 1768 C C . ARG A 1 232 ? -21.421 -23.017 -30.595 1.00 24.17 232 ARG A C 1
ATOM 1770 O O . ARG A 1 232 ? -21.597 -21.816 -30.706 1.00 24.17 232 ARG A O 1
ATOM 1777 N N . SER A 1 233 ? -20.358 -23.674 -31.079 1.00 39.75 233 SER A N 1
ATOM 1778 C CA . SER A 1 233 ? -19.714 -23.492 -32.393 1.00 39.75 233 SER A CA 1
ATOM 1779 C C . SER A 1 233 ? -20.224 -22.313 -33.227 1.00 39.75 233 SER A C 1
ATOM 1781 O O . SER A 1 233 ? -21.369 -22.355 -33.669 1.00 39.75 233 SER A O 1
ATOM 1783 N N . LEU A 1 234 ? -19.334 -21.349 -33.506 1.00 28.23 234 LEU A N 1
ATOM 1784 C CA . LEU A 1 234 ? -19.175 -20.671 -34.802 1.00 28.23 234 LEU A CA 1
ATOM 1785 C C . LEU A 1 234 ? -17.886 -19.815 -34.804 1.00 28.23 234 LEU A C 1
ATOM 1787 O O . LEU A 1 234 ? -17.737 -18.913 -33.994 1.00 28.23 234 LEU A O 1
ATOM 1791 N N . ALA A 1 235 ? -16.978 -20.175 -35.719 1.00 27.89 235 ALA A N 1
ATOM 1792 C CA . ALA A 1 235 ? -15.844 -19.449 -36.318 1.00 27.89 235 ALA A CA 1
ATOM 1793 C C . ALA A 1 235 ? -14.926 -18.528 -35.475 1.00 27.89 235 ALA A C 1
ATOM 1795 O O . ALA A 1 235 ? -15.332 -17.550 -34.858 1.00 27.89 235 ALA A O 1
ATOM 1796 N N . SER A 1 236 ? -13.618 -18.773 -35.609 1.00 29.00 236 SER A N 1
ATOM 1797 C CA . SER A 1 236 ? -12.536 -17.888 -35.177 1.00 29.00 236 SER A CA 1
ATOM 1798 C C . SER A 1 236 ? -12.437 -16.636 -36.057 1.00 29.00 236 SER A C 1
ATOM 1800 O O . SER A 1 236 ? -12.061 -16.726 -37.227 1.00 29.00 236 SER A O 1
ATOM 1802 N N . THR A 1 237 ? -12.654 -15.460 -35.480 1.00 28.28 237 THR A N 1
ATOM 1803 C CA . THR A 1 237 ? -12.146 -14.196 -36.030 1.00 28.28 237 THR A CA 1
ATOM 1804 C C . THR A 1 237 ? -11.252 -13.534 -34.995 1.00 28.28 237 THR A C 1
ATOM 1806 O O . THR A 1 237 ? -11.707 -12.789 -34.133 1.00 28.28 237 THR A O 1
ATOM 1809 N N . THR A 1 238 ? -9.957 -13.826 -35.072 1.00 28.91 238 THR A N 1
ATOM 1810 C CA . THR A 1 238 ? -8.901 -13.056 -34.410 1.00 28.91 238 THR A CA 1
ATOM 1811 C C . THR A 1 238 ? -8.763 -11.704 -35.105 1.00 28.91 238 THR A C 1
ATOM 1813 O O . THR A 1 238 ? -8.208 -11.629 -36.201 1.00 28.91 238 THR A O 1
ATOM 1816 N N . SER A 1 239 ? -9.251 -10.626 -34.487 1.00 32.94 239 SER A N 1
ATOM 1817 C CA . SER A 1 239 ? -8.888 -9.267 -34.894 1.00 32.94 239 SER A CA 1
ATOM 1818 C C . SER A 1 239 ? -7.547 -8.896 -34.259 1.00 32.94 239 SER A C 1
ATOM 1820 O O . SER A 1 239 ? -7.467 -8.597 -33.068 1.00 32.94 239 SER A O 1
ATOM 1822 N N . THR A 1 240 ? -6.478 -8.930 -35.048 1.00 33.25 240 THR A N 1
ATOM 1823 C CA . THR A 1 240 ? -5.162 -8.402 -34.673 1.00 33.25 240 THR A CA 1
ATOM 1824 C C . THR A 1 240 ? -5.162 -6.885 -34.849 1.00 33.25 240 THR A C 1
ATOM 1826 O O . THR A 1 240 ? -4.770 -6.374 -35.898 1.00 33.25 240 THR A O 1
ATOM 1829 N N . THR A 1 241 ? -5.641 -6.147 -33.854 1.00 33.31 241 THR A N 1
ATOM 1830 C CA . THR A 1 241 ? -5.547 -4.682 -33.870 1.00 33.31 241 THR A CA 1
ATOM 1831 C C . THR A 1 241 ? -4.161 -4.281 -33.356 1.00 33.31 241 THR A C 1
ATOM 1833 O O . THR A 1 241 ? -3.810 -4.597 -32.222 1.00 33.31 241 THR A O 1
ATOM 1836 N N . SER A 1 242 ? -3.338 -3.635 -34.186 1.00 40.16 242 SER A N 1
ATOM 1837 C CA . SER A 1 242 ? -1.977 -3.235 -33.803 1.00 40.16 242 SER A CA 1
ATOM 1838 C C . SER A 1 242 ? -1.975 -2.062 -32.813 1.00 40.16 242 SER A C 1
ATOM 1840 O O . SER A 1 242 ? -2.891 -1.240 -32.805 1.00 40.16 242 SER A O 1
ATOM 1842 N N . LEU A 1 243 ? -0.908 -1.948 -32.011 1.00 34.47 243 LEU A N 1
ATOM 1843 C CA . LEU A 1 243 ? -0.711 -0.901 -30.991 1.00 34.47 243 LEU A CA 1
ATOM 1844 C C . LEU A 1 243 ? -0.921 0.529 -31.539 1.00 34.47 243 LEU A C 1
ATOM 1846 O O . LEU A 1 243 ? -1.466 1.395 -30.858 1.00 34.47 243 LEU A O 1
ATOM 1850 N N . SER A 1 244 ? -0.552 0.752 -32.805 1.00 39.06 244 SER A N 1
ATOM 1851 C CA . SER A 1 244 ? -0.759 2.009 -33.536 1.00 39.06 244 SER A CA 1
ATOM 1852 C C . SER A 1 244 ? -2.241 2.376 -33.692 1.00 39.06 244 SER A C 1
ATOM 1854 O O . SER A 1 244 ? -2.629 3.514 -33.462 1.00 39.06 244 SER A O 1
ATOM 1856 N N . THR A 1 245 ? -3.092 1.400 -34.009 1.00 43.31 245 THR A N 1
ATOM 1857 C CA . THR A 1 245 ? -4.537 1.584 -34.215 1.00 43.31 245 THR A CA 1
ATOM 1858 C C . THR A 1 245 ? -5.274 1.845 -32.898 1.00 43.31 245 THR A C 1
ATOM 1860 O O . THR A 1 245 ? -6.369 2.400 -32.882 1.00 43.31 245 THR A O 1
ATOM 1863 N N . LEU A 1 246 ? -4.679 1.437 -31.779 1.00 38.50 246 LEU A N 1
ATOM 1864 C CA . LEU A 1 246 ? -5.227 1.607 -30.438 1.00 38.50 246 LEU A CA 1
ATOM 1865 C C . LEU A 1 246 ? -4.860 2.980 -29.845 1.00 38.50 246 LEU A C 1
ATOM 1867 O O . LEU A 1 246 ? -5.711 3.632 -29.240 1.00 38.50 246 LEU A O 1
ATOM 1871 N N . SER A 1 247 ? -3.643 3.468 -30.122 1.00 44.69 247 SER A N 1
ATOM 1872 C CA . SER A 1 247 ? -3.205 4.845 -29.833 1.00 44.69 247 SER A CA 1
ATOM 1873 C C . SER A 1 247 ? -4.059 5.892 -30.561 1.00 44.69 247 SER A C 1
ATOM 1875 O O . SER A 1 247 ? -4.521 6.848 -29.933 1.00 44.69 247 SER A O 1
ATOM 1877 N N . ASP A 1 248 ? -4.355 5.662 -31.844 1.00 45.84 248 ASP A N 1
ATOM 1878 C CA . ASP A 1 248 ? -5.148 6.576 -32.679 1.00 45.84 248 ASP A CA 1
ATOM 1879 C C . ASP A 1 248 ? -6.618 6.714 -32.233 1.00 45.84 248 ASP A C 1
ATOM 1881 O O . ASP A 1 248 ? -7.276 7.690 -32.596 1.00 45.84 248 ASP A O 1
ATOM 1885 N N . ASN A 1 249 ? -7.140 5.766 -31.443 1.00 47.47 249 ASN A N 1
ATOM 1886 C CA . ASN A 1 249 ? -8.541 5.751 -31.007 1.00 47.47 249 ASN A CA 1
ATOM 1887 C C . ASN A 1 249 ? -8.744 6.212 -29.554 1.00 47.47 249 ASN A C 1
ATOM 1889 O O . ASN A 1 249 ? -9.747 6.861 -29.269 1.00 47.47 249 ASN A O 1
ATOM 1893 N N . LEU A 1 250 ? -7.816 5.910 -28.638 1.00 41.81 250 LEU A N 1
ATOM 1894 C CA . LEU A 1 250 ? -7.969 6.217 -27.205 1.00 41.81 250 LEU A CA 1
ATOM 1895 C C . LEU A 1 250 ? -7.369 7.559 -26.777 1.00 41.81 250 LEU A C 1
ATOM 1897 O O . LEU A 1 250 ? -7.830 8.142 -25.799 1.00 41.81 250 LEU A O 1
ATOM 1901 N N . PHE A 1 251 ? -6.361 8.062 -27.494 1.00 48.69 251 PHE A N 1
ATOM 1902 C CA . PHE A 1 251 ? -5.614 9.256 -27.076 1.00 48.69 251 PHE A CA 1
ATOM 1903 C C . PHE A 1 251 ? -5.702 10.418 -28.063 1.00 48.69 251 PHE A C 1
ATOM 1905 O O . PHE A 1 251 ? -5.070 11.453 -27.856 1.00 48.69 251 PHE A O 1
ATOM 1912 N N . LYS A 1 252 ? -6.509 10.288 -29.117 1.00 51.12 252 LYS A N 1
ATOM 1913 C CA . LYS A 1 252 ? -6.690 11.330 -30.128 1.00 51.12 252 LYS A CA 1
ATOM 1914 C C . LYS A 1 252 ? -7.109 12.656 -29.481 1.00 51.12 252 LYS A C 1
ATOM 1916 O O . LYS A 1 252 ? -8.174 12.752 -28.881 1.00 51.12 252 LYS A O 1
ATOM 1921 N N . GLY A 1 253 ? -6.259 13.676 -29.611 1.00 53.59 253 GLY A N 1
ATOM 1922 C CA . GLY A 1 253 ? -6.490 15.015 -29.050 1.00 53.59 253 GLY A CA 1
ATOM 1923 C C . GLY A 1 253 ? -6.039 15.216 -27.595 1.00 53.59 253 GLY A C 1
ATOM 1924 O O . GLY A 1 253 ? -6.206 16.310 -27.058 1.00 53.59 253 GLY A O 1
ATOM 1925 N N . ALA A 1 254 ? -5.446 14.208 -26.944 1.00 58.00 254 ALA A N 1
ATOM 1926 C CA . ALA A 1 254 ? -4.887 14.367 -25.604 1.00 58.00 254 ALA A CA 1
ATOM 1927 C C . ALA A 1 254 ? -3.613 15.226 -25.645 1.00 58.00 254 ALA A C 1
ATOM 1929 O O . ALA A 1 254 ? -2.669 14.924 -26.377 1.00 58.00 254 ALA A O 1
ATOM 1930 N N . ASN A 1 255 ? -3.574 16.272 -24.821 1.00 64.31 255 ASN A N 1
ATOM 1931 C CA . ASN A 1 255 ? -2.415 17.142 -24.651 1.00 64.31 255 ASN A CA 1
ATOM 1932 C C . ASN A 1 255 ? -1.945 17.094 -23.194 1.00 64.31 255 ASN A C 1
ATOM 1934 O O . ASN A 1 255 ? -2.765 17.140 -22.278 1.00 64.31 255 ASN A O 1
ATOM 1938 N N . SER A 1 256 ? -0.635 17.023 -22.961 1.00 63.97 256 SER A N 1
ATOM 1939 C CA . SER A 1 256 ? -0.054 17.108 -21.619 1.00 63.97 256 SER A CA 1
ATOM 1940 C C . SER A 1 256 ? 0.864 18.324 -21.491 1.00 63.97 256 SER A C 1
ATOM 1942 O O . SER A 1 256 ? 1.502 18.718 -22.473 1.00 63.97 256 SER A O 1
ATOM 1944 N N . PRO A 1 257 ? 1.025 18.887 -20.278 1.00 62.94 257 PRO A N 1
ATOM 1945 C CA . PRO A 1 257 ? 2.121 19.813 -20.021 1.00 62.94 257 PRO A CA 1
ATOM 1946 C C . PRO A 1 257 ? 3.470 19.123 -20.270 1.00 62.94 257 PRO A C 1
ATOM 1948 O O . PRO A 1 257 ? 3.560 17.886 -20.269 1.00 62.94 257 PRO A O 1
ATOM 1951 N N . LYS A 1 258 ? 4.522 19.927 -20.472 1.00 70.75 258 LYS A N 1
ATOM 1952 C CA . LYS A 1 258 ? 5.892 19.417 -20.560 1.00 70.75 258 LYS A CA 1
ATOM 1953 C C . LYS A 1 258 ? 6.281 18.726 -19.256 1.00 70.75 258 LYS A C 1
ATOM 1955 O O . LYS A 1 258 ? 6.006 19.223 -18.166 1.00 70.75 258 LYS A O 1
ATOM 1960 N N . ARG A 1 259 ? 6.947 17.588 -19.384 1.00 59.59 259 ARG A N 1
ATOM 1961 C CA . ARG A 1 259 ? 7.509 16.790 -18.297 1.00 59.59 259 ARG A CA 1
ATOM 1962 C C . ARG A 1 259 ? 8.986 16.588 -18.577 1.00 59.59 259 ARG A C 1
ATOM 1964 O O . ARG A 1 259 ? 9.372 16.482 -19.734 1.00 59.59 259 ARG A O 1
ATOM 1971 N N . SER A 1 260 ? 9.804 16.528 -17.535 1.00 56.06 260 SER A N 1
ATOM 1972 C CA . SER A 1 260 ? 11.223 16.199 -17.666 1.00 56.06 260 SER A CA 1
ATOM 1973 C C . SER A 1 260 ? 11.451 14.751 -17.256 1.00 56.06 260 SER A C 1
ATOM 1975 O O . SER A 1 260 ? 10.868 14.274 -16.286 1.00 56.06 260 SER A O 1
ATOM 1977 N N . THR A 1 261 ? 12.300 14.061 -18.002 1.00 54.06 261 THR A N 1
ATOM 1978 C CA . THR A 1 261 ? 12.905 12.791 -17.608 1.00 54.06 261 THR A CA 1
ATOM 1979 C C . THR A 1 261 ? 14.420 12.922 -17.706 1.00 54.06 261 THR A C 1
ATOM 1981 O O . THR A 1 261 ? 14.935 13.803 -18.399 1.00 54.06 261 THR A O 1
ATOM 1984 N N . GLY A 1 262 ? 15.154 12.084 -16.987 1.00 51.50 262 GLY A N 1
ATOM 1985 C CA . GLY A 1 262 ? 16.605 12.110 -17.012 1.00 51.50 262 GLY A CA 1
ATOM 1986 C C . GLY A 1 262 ? 17.225 10.766 -16.693 1.00 51.50 262 GLY A C 1
ATOM 1987 O O . GLY A 1 262 ? 16.553 9.871 -16.196 1.00 51.50 262 GLY A O 1
ATOM 1988 N N . PHE A 1 263 ? 18.507 10.645 -17.002 1.00 53.09 263 PHE A N 1
ATOM 1989 C CA . PHE A 1 263 ? 19.329 9.469 -16.756 1.00 53.09 263 PHE A CA 1
ATOM 1990 C C . PHE A 1 263 ? 20.765 9.891 -16.445 1.00 53.09 263 PHE A C 1
ATOM 1992 O O . PHE A 1 263 ? 21.183 11.008 -16.757 1.00 53.09 263 PHE A O 1
ATOM 1999 N N . MET A 1 264 ? 21.542 8.993 -15.848 1.00 57.78 264 MET A N 1
ATOM 2000 C CA . MET A 1 264 ? 22.955 9.233 -15.566 1.00 57.78 264 MET A CA 1
ATOM 2001 C C . MET A 1 264 ? 23.831 8.766 -16.732 1.00 57.78 264 MET A C 1
ATOM 2003 O O . MET A 1 264 ? 23.903 7.582 -17.044 1.00 57.78 264 MET A O 1
ATOM 2007 N N . LEU A 1 265 ? 24.565 9.689 -17.355 1.00 54.62 265 LEU A N 1
ATOM 2008 C CA . LEU A 1 265 ? 25.655 9.368 -18.271 1.00 54.62 265 LEU A CA 1
ATOM 2009 C C . LEU A 1 265 ? 26.963 9.343 -17.470 1.00 54.62 265 LEU A C 1
ATOM 2011 O O . LEU A 1 265 ? 27.762 10.281 -17.498 1.00 54.62 265 LEU A O 1
ATOM 2015 N N . GLY A 1 266 ? 27.222 8.229 -16.774 1.00 66.88 266 GLY A N 1
ATOM 2016 C CA . GLY A 1 266 ? 28.354 8.124 -15.844 1.00 66.88 266 GLY A CA 1
ATOM 2017 C C . GLY A 1 266 ? 28.033 8.917 -14.585 1.00 66.88 266 GLY A C 1
ATOM 2018 O O . GLY A 1 266 ? 27.012 8.664 -13.967 1.00 66.88 266 GLY A O 1
ATOM 2019 N N . THR A 1 267 ? 28.848 9.910 -14.235 1.00 62.16 267 THR A N 1
ATOM 2020 C CA . THR A 1 267 ? 28.540 10.837 -13.129 1.00 62.16 267 THR A CA 1
ATOM 2021 C C . THR A 1 267 ? 27.769 12.081 -13.577 1.00 62.16 267 THR A C 1
ATOM 2023 O O . THR A 1 267 ? 27.425 12.919 -12.749 1.00 62.16 267 THR A O 1
ATOM 2026 N N . THR A 1 268 ? 27.503 12.238 -14.880 1.00 53.69 268 THR A N 1
ATOM 2027 C CA . THR A 1 268 ? 26.818 13.423 -15.417 1.00 53.69 268 THR A CA 1
ATOM 2028 C C . THR A 1 268 ? 25.319 13.156 -15.565 1.00 53.69 268 THR A C 1
ATOM 2030 O O . THR A 1 268 ? 24.952 12.289 -16.361 1.00 53.69 268 THR A O 1
ATOM 2033 N N . PRO A 1 269 ? 24.439 13.894 -14.866 1.00 60.53 269 PRO A N 1
ATOM 2034 C CA . PRO A 1 269 ? 23.003 13.786 -15.077 1.00 60.53 269 PRO A CA 1
ATOM 2035 C C . PRO A 1 269 ? 22.618 14.405 -16.423 1.00 60.53 269 PRO A C 1
ATOM 2037 O O . PRO A 1 269 ? 22.970 15.543 -16.734 1.00 60.53 269 PRO A O 1
ATOM 2040 N N . VAL A 1 270 ? 21.859 13.660 -17.212 1.00 60.50 270 VAL A N 1
ATOM 2041 C CA . VAL A 1 270 ? 21.300 14.078 -18.494 1.00 60.50 270 VAL A CA 1
ATOM 2042 C C . VAL A 1 270 ? 19.791 14.178 -18.339 1.00 60.50 270 VAL A C 1
ATOM 2044 O O . VAL A 1 270 ? 19.172 13.285 -17.773 1.00 60.50 270 VAL A O 1
ATOM 2047 N N . ARG A 1 271 ? 19.181 15.263 -18.821 1.00 66.31 271 ARG A N 1
ATOM 2048 C CA . ARG A 1 271 ? 17.726 15.458 -18.779 1.00 66.31 271 ARG A CA 1
ATOM 2049 C C . ARG A 1 271 ? 17.207 15.883 -20.140 1.00 66.31 271 ARG A C 1
ATOM 2051 O O . ARG A 1 271 ? 17.849 16.679 -20.819 1.00 66.31 271 ARG A O 1
ATOM 2058 N N . PHE A 1 272 ? 16.027 15.395 -20.496 1.00 72.94 272 PHE A N 1
ATOM 2059 C CA . PHE A 1 272 ? 15.256 15.903 -21.620 1.00 72.94 272 PHE A CA 1
ATOM 2060 C C . PHE A 1 272 ? 13.784 16.062 -21.239 1.00 72.94 272 PHE A C 1
ATOM 2062 O O . PHE A 1 272 ? 13.289 15.467 -20.281 1.00 72.94 272 PHE A O 1
ATOM 2069 N N . GLU A 1 273 ? 13.093 16.929 -21.960 1.00 74.69 273 GLU A N 1
ATOM 2070 C CA . GLU A 1 273 ? 11.681 17.216 -21.779 1.00 74.69 273 GLU A CA 1
ATOM 2071 C C . GLU A 1 273 ? 10.858 16.512 -22.857 1.00 74.69 273 GLU A C 1
ATOM 2073 O O . GLU A 1 273 ? 11.288 16.350 -23.999 1.00 74.69 273 GLU A O 1
ATOM 2078 N N . TYR A 1 274 ? 9.645 16.112 -22.502 1.00 79.12 274 TYR A N 1
ATOM 2079 C CA . TYR A 1 274 ? 8.666 15.553 -23.420 1.00 79.12 274 TYR A CA 1
ATOM 2080 C C . TYR A 1 274 ? 7.258 16.018 -23.047 1.00 79.12 274 TYR A C 1
ATOM 2082 O O . TYR A 1 274 ? 6.995 16.482 -21.939 1.00 79.12 274 TYR A O 1
ATOM 2090 N N . SER A 1 275 ? 6.335 15.906 -23.988 1.00 71.06 275 SER A N 1
ATOM 2091 C CA . SER A 1 275 ? 4.911 16.184 -23.801 1.00 71.06 275 SER A CA 1
ATOM 2092 C C . SER A 1 275 ? 4.098 15.211 -24.639 1.00 71.06 275 SER A C 1
ATOM 2094 O O . SER A 1 275 ? 4.624 14.624 -25.581 1.00 71.06 275 SER A O 1
ATOM 2096 N N . VAL A 1 276 ? 2.822 15.047 -24.318 1.00 75.69 276 VAL A N 1
ATOM 2097 C CA . VAL A 1 276 ? 1.859 14.413 -25.215 1.00 75.69 276 VAL A CA 1
ATOM 2098 C C . VAL A 1 276 ? 1.180 15.522 -26.009 1.00 75.69 276 VAL A C 1
ATOM 2100 O O . VAL A 1 276 ? 0.697 16.483 -25.410 1.00 75.69 276 VAL A O 1
ATOM 2103 N N . LYS A 1 277 ? 1.177 15.417 -27.338 1.00 76.00 277 LYS A N 1
ATOM 2104 C CA . LYS A 1 277 ? 0.440 16.304 -28.241 1.00 76.00 277 LYS A CA 1
ATOM 2105 C C . LYS A 1 277 ? -0.419 15.474 -29.174 1.00 76.00 277 LYS A C 1
ATOM 2107 O O . LYS A 1 277 ? 0.100 14.589 -29.850 1.00 76.00 277 LYS A O 1
ATOM 2112 N N . ASP A 1 278 ? -1.719 15.735 -29.173 1.00 76.88 278 ASP A N 1
ATOM 2113 C CA . ASP A 1 278 ? -2.711 14.981 -29.947 1.00 76.88 278 ASP A CA 1
ATOM 2114 C C . ASP A 1 278 ? -2.614 13.453 -29.760 1.00 76.88 278 ASP A C 1
ATOM 2116 O O . ASP A 1 278 ? -2.799 12.681 -30.699 1.00 76.88 278 ASP A O 1
ATOM 2120 N N . GLY A 1 279 ? -2.307 13.013 -28.536 1.00 65.88 279 GLY A N 1
ATOM 2121 C CA . GLY A 1 279 ? -2.151 11.597 -28.189 1.00 65.88 279 GLY A CA 1
ATOM 2122 C C . GLY A 1 279 ? -0.796 10.982 -28.516 1.00 65.88 279 GLY A C 1
ATOM 2123 O O . GLY A 1 279 ? -0.606 9.789 -28.287 1.00 65.88 279 GLY A O 1
ATOM 2124 N N . LYS A 1 280 ? 0.151 11.775 -29.026 1.00 71.88 280 LYS A N 1
ATOM 2125 C CA . LYS A 1 280 ? 1.485 11.317 -29.427 1.00 71.88 280 LYS A CA 1
ATOM 2126 C C . LYS A 1 280 ? 2.558 11.908 -28.532 1.00 71.88 280 LYS A C 1
ATOM 2128 O O . LYS A 1 280 ? 2.496 13.080 -28.163 1.00 71.88 280 LYS A O 1
ATOM 2133 N N . TYR A 1 281 ? 3.566 11.111 -28.202 1.00 73.69 281 TYR A N 1
ATOM 2134 C CA . TYR A 1 281 ? 4.726 11.610 -27.474 1.00 73.69 281 TYR A CA 1
ATOM 2135 C C . TYR A 1 281 ? 5.572 12.499 -28.384 1.00 73.69 281 TYR A C 1
ATOM 2137 O O . TYR A 1 281 ? 5.957 12.109 -29.483 1.00 73.69 281 TYR A O 1
ATOM 2145 N N . VAL A 1 282 ? 5.872 13.699 -27.898 1.00 79.50 282 VAL A N 1
ATOM 2146 C CA . VAL A 1 282 ? 6.732 14.675 -28.557 1.00 79.50 282 VAL A CA 1
ATOM 2147 C C . VAL A 1 282 ? 7.836 15.063 -27.592 1.00 79.50 282 VAL A C 1
ATOM 2149 O O . VAL A 1 282 ? 7.583 15.655 -26.539 1.00 79.50 282 VAL A O 1
ATOM 2152 N N . VAL A 1 283 ? 9.062 14.736 -27.970 1.00 83.62 283 VAL A N 1
ATOM 2153 C CA . VAL A 1 283 ? 10.279 15.128 -27.270 1.00 83.62 283 VAL A CA 1
ATOM 2154 C C . VAL A 1 283 ? 10.626 16.569 -27.642 1.00 83.62 283 VAL A C 1
ATOM 2156 O O . VAL A 1 283 ? 10.587 16.952 -28.815 1.00 83.62 283 VAL A O 1
ATOM 2159 N N . ASP A 1 284 ? 10.971 17.372 -26.637 1.00 89.56 284 ASP A N 1
ATOM 2160 C CA . ASP A 1 284 ? 11.443 18.739 -26.827 1.00 89.56 284 ASP A CA 1
ATOM 2161 C C . ASP A 1 284 ? 12.834 18.739 -27.466 1.00 89.56 284 ASP A C 1
ATOM 2163 O O . ASP A 1 284 ? 13.805 18.223 -26.905 1.00 89.56 284 ASP A O 1
ATOM 2167 N N . GLU A 1 285 ? 12.927 19.354 -28.641 1.00 90.44 285 GLU A N 1
ATOM 2168 C CA . GLU A 1 285 ? 14.114 19.288 -29.486 1.00 90.44 285 GLU A CA 1
ATOM 2169 C C . GLU A 1 285 ? 15.360 19.867 -28.809 1.00 90.44 285 GLU A C 1
ATOM 2171 O O . GLU A 1 285 ? 16.431 19.262 -28.852 1.00 90.44 285 GLU A O 1
ATOM 2176 N N . LYS A 1 286 ? 15.224 21.007 -28.124 1.00 91.25 286 LYS A N 1
ATOM 2177 C CA . LYS A 1 286 ? 16.350 21.676 -27.463 1.00 91.25 286 LYS A CA 1
ATOM 2178 C C . LYS A 1 286 ? 16.921 20.805 -26.349 1.00 91.25 286 LYS A C 1
ATOM 2180 O O . LYS A 1 286 ? 18.141 20.657 -26.233 1.00 91.25 286 LYS A O 1
ATOM 2185 N N . SER A 1 287 ? 16.043 20.233 -25.534 1.00 84.25 287 SER A N 1
ATOM 2186 C CA . SER A 1 287 ? 16.441 19.379 -24.420 1.00 84.25 287 SER A CA 1
ATOM 2187 C C . SER A 1 287 ? 17.075 18.064 -24.905 1.00 84.25 287 SER A C 1
ATOM 2189 O O . SER A 1 287 ? 18.113 17.656 -24.385 1.00 84.25 287 SER A O 1
ATOM 2191 N N . ALA A 1 288 ? 16.542 17.461 -25.974 1.00 82.25 288 ALA A N 1
ATOM 2192 C CA . ALA A 1 288 ? 17.077 16.236 -26.561 1.00 82.25 288 ALA A CA 1
ATOM 2193 C C . ALA A 1 288 ? 18.435 16.448 -27.236 1.00 82.25 288 ALA A C 1
ATOM 2195 O O . ALA A 1 288 ? 19.349 15.655 -27.031 1.00 82.25 288 ALA A O 1
ATOM 2196 N N . ILE A 1 289 ? 18.612 17.545 -27.979 1.00 89.25 289 ILE A N 1
ATOM 2197 C CA . ILE A 1 289 ? 19.914 17.912 -28.554 1.00 89.25 289 ILE A CA 1
ATOM 2198 C C . ILE A 1 289 ? 20.944 18.135 -27.441 1.00 89.25 289 ILE A C 1
ATOM 2200 O O . ILE A 1 289 ? 22.083 17.685 -27.553 1.00 89.25 289 ILE A O 1
ATOM 2204 N N . THR A 1 290 ? 20.558 18.799 -26.348 1.00 87.62 290 THR A N 1
ATOM 2205 C CA . THR A 1 290 ? 21.447 18.996 -25.189 1.00 87.62 290 THR A CA 1
ATOM 2206 C C . THR A 1 290 ? 21.880 17.653 -24.595 1.00 87.62 290 THR A C 1
ATOM 2208 O O . THR A 1 290 ? 23.068 17.446 -24.351 1.00 87.62 290 THR A O 1
ATOM 2211 N N . ALA A 1 291 ? 20.941 16.719 -24.430 1.00 79.50 291 ALA A N 1
ATOM 2212 C CA . ALA A 1 291 ? 21.223 15.374 -23.945 1.00 79.50 291 ALA A CA 1
ATOM 2213 C C . ALA A 1 291 ? 22.156 14.589 -24.882 1.00 79.50 291 ALA A C 1
ATOM 2215 O O . ALA A 1 291 ? 23.165 14.040 -24.439 1.00 79.50 291 ALA A O 1
ATOM 2216 N N . LEU A 1 292 ? 21.867 14.578 -26.184 1.00 82.50 292 LEU A N 1
ATOM 2217 C CA . LEU A 1 292 ? 22.643 13.831 -27.174 1.00 82.50 292 LEU A CA 1
ATOM 2218 C C . LEU A 1 292 ? 24.052 14.402 -27.377 1.00 82.50 292 LEU A C 1
ATOM 2220 O O . LEU A 1 292 ? 24.994 13.636 -27.557 1.00 82.50 292 LEU A O 1
ATOM 2224 N N . ASN A 1 293 ? 24.235 15.720 -27.259 1.00 86.62 293 ASN A N 1
ATOM 2225 C CA . ASN A 1 293 ? 25.561 16.342 -27.277 1.00 86.62 293 ASN A CA 1
ATOM 2226 C C . ASN A 1 293 ? 26.466 15.823 -26.150 1.00 86.62 293 ASN A C 1
ATOM 2228 O O . ASN A 1 293 ? 27.663 15.611 -26.359 1.00 86.62 293 ASN A O 1
ATOM 2232 N N . LEU A 1 294 ? 25.911 15.582 -24.956 1.00 83.38 294 LEU A N 1
ATOM 2233 C CA . LEU A 1 294 ? 26.667 14.994 -23.846 1.00 83.38 294 LEU A CA 1
ATOM 2234 C C . LEU A 1 294 ? 27.100 13.557 -24.168 1.00 83.38 294 LEU A C 1
ATOM 2236 O O . LEU A 1 294 ? 28.240 13.180 -23.884 1.00 83.38 294 LEU A O 1
ATOM 2240 N N . VAL A 1 295 ? 26.224 12.782 -24.816 1.00 77.38 295 VAL A N 1
ATOM 2241 C CA . VAL A 1 295 ? 26.525 11.415 -25.271 1.00 77.38 295 VAL A CA 1
ATOM 2242 C C . VAL A 1 295 ? 27.616 11.425 -26.344 1.00 77.38 295 VAL A C 1
ATOM 2244 O O . VAL A 1 295 ? 28.626 10.737 -26.185 1.00 77.38 295 VAL A O 1
ATOM 2247 N N . MET A 1 296 ? 27.481 12.262 -27.378 1.00 83.75 296 MET A N 1
ATOM 2248 C CA . MET A 1 296 ? 28.484 12.408 -28.439 1.00 83.75 296 MET A CA 1
ATOM 2249 C C . MET A 1 296 ? 29.848 12.808 -27.885 1.00 83.75 296 MET A C 1
ATOM 2251 O O . MET A 1 296 ? 30.852 12.185 -28.226 1.00 83.75 296 MET A O 1
ATOM 2255 N N . LYS A 1 297 ? 29.897 13.788 -26.971 1.00 84.81 297 LYS A N 1
ATOM 2256 C CA . LYS A 1 297 ? 31.147 14.227 -26.335 1.00 84.81 297 LYS A CA 1
ATOM 2257 C C . LYS A 1 297 ? 31.842 13.082 -25.603 1.00 84.81 297 LYS A C 1
ATOM 2259 O O . LYS A 1 297 ? 33.061 12.950 -25.683 1.00 84.81 297 LYS A O 1
ATOM 2264 N N . ARG A 1 298 ? 31.079 12.238 -24.903 1.00 80.19 298 ARG A N 1
ATOM 2265 C CA . ARG A 1 298 ? 31.628 11.078 -24.192 1.00 80.19 298 ARG A CA 1
ATOM 2266 C C . ARG A 1 298 ? 32.132 9.997 -25.148 1.00 80.19 298 ARG A C 1
ATOM 2268 O O . ARG A 1 298 ? 33.177 9.408 -24.889 1.00 80.19 298 ARG A O 1
ATOM 2275 N N . LYS A 1 299 ? 31.405 9.753 -26.238 1.00 79.62 299 LYS A N 1
ATOM 2276 C CA . LYS A 1 299 ? 31.746 8.759 -27.267 1.00 79.62 299 LYS A CA 1
ATOM 2277 C C . LYS A 1 299 ? 32.756 9.270 -28.300 1.00 79.62 299 LYS A C 1
ATOM 2279 O O . LYS A 1 299 ? 33.201 8.496 -29.134 1.00 79.62 299 LYS A O 1
ATOM 2284 N N . ARG A 1 300 ? 33.161 10.543 -28.202 1.00 87.38 300 ARG A N 1
ATOM 2285 C CA . ARG A 1 300 ? 34.057 11.236 -29.145 1.00 87.38 300 ARG A CA 1
ATOM 2286 C C . ARG A 1 300 ? 33.528 11.236 -30.585 1.00 87.38 300 ARG A C 1
ATOM 2288 O O . ARG A 1 300 ? 34.316 11.230 -31.522 1.00 87.38 300 ARG A O 1
ATOM 2295 N N . LEU A 1 301 ? 32.206 11.269 -30.737 1.00 84.62 301 LEU A N 1
ATOM 2296 C CA . LEU A 1 301 ? 31.540 11.353 -32.034 1.00 84.62 301 LEU A CA 1
ATOM 2297 C C . LEU A 1 301 ? 31.503 12.801 -32.527 1.00 84.62 301 LEU A C 1
ATOM 2299 O O . LEU A 1 301 ? 31.400 13.745 -31.740 1.00 84.62 301 LEU A O 1
ATOM 2303 N N . THR A 1 302 ? 31.549 12.967 -33.841 1.00 89.38 302 THR A N 1
ATOM 2304 C CA . THR A 1 302 ? 31.501 14.250 -34.546 1.00 89.38 302 THR A CA 1
ATOM 2305 C C . THR A 1 302 ? 30.131 14.485 -35.184 1.00 89.38 302 THR A C 1
ATOM 2307 O O . THR A 1 302 ? 29.409 13.542 -35.501 1.00 89.38 302 THR A O 1
ATOM 2310 N N . GLU A 1 303 ? 29.766 15.746 -35.441 1.00 85.69 303 GLU A N 1
ATOM 2311 C CA . GLU A 1 303 ? 28.497 16.090 -36.120 1.00 85.69 303 GLU A CA 1
ATOM 2312 C C . GLU A 1 303 ? 28.376 15.477 -37.526 1.00 85.69 303 GLU A C 1
ATOM 2314 O O . GLU A 1 303 ? 27.275 15.320 -38.046 1.00 85.69 303 GLU A O 1
ATOM 2319 N N . LYS A 1 304 ? 29.503 15.101 -38.146 1.00 85.94 304 LYS A N 1
ATOM 2320 C CA . LYS A 1 304 ? 29.516 14.392 -39.433 1.00 85.94 304 LYS A CA 1
ATOM 2321 C C . LYS A 1 304 ? 29.080 12.933 -39.305 1.00 85.94 304 LYS A C 1
ATOM 2323 O O . LYS A 1 304 ? 28.561 12.374 -40.264 1.00 85.94 304 LYS A O 1
ATOM 2328 N N . GLU A 1 305 ? 29.318 12.318 -38.150 1.00 86.00 305 GLU A N 1
ATOM 2329 C CA . GLU A 1 305 ? 28.951 10.926 -37.870 1.00 86.00 305 GLU A CA 1
ATOM 2330 C C . GLU A 1 305 ? 27.506 10.814 -37.388 1.00 86.00 305 GLU A C 1
ATOM 2332 O O . GLU A 1 305 ? 26.851 9.803 -37.649 1.00 86.00 305 GLU A O 1
ATOM 2337 N N . LEU A 1 306 ? 27.007 11.862 -36.724 1.00 86.94 306 LEU A N 1
ATOM 2338 C CA . LEU A 1 306 ? 25.647 11.916 -36.219 1.00 86.94 306 LEU A CA 1
ATOM 2339 C C . LEU A 1 306 ? 25.063 13.333 -36.280 1.00 86.94 306 LEU A C 1
ATOM 2341 O O . LEU A 1 306 ? 25.405 14.205 -35.481 1.00 86.94 306 LEU A O 1
ATOM 2345 N N . ASP A 1 307 ? 24.104 13.532 -37.184 1.00 92.88 307 ASP A N 1
ATOM 2346 C CA . ASP A 1 307 ? 23.291 14.746 -37.217 1.00 92.88 307 ASP A CA 1
ATOM 2347 C C . ASP A 1 307 ? 22.189 14.670 -36.148 1.00 92.88 307 ASP A C 1
ATOM 2349 O O . ASP A 1 307 ? 21.157 14.009 -36.318 1.00 92.88 307 ASP A O 1
ATOM 2353 N N . LEU A 1 308 ? 22.410 15.382 -35.042 1.00 89.00 308 LEU A N 1
ATOM 2354 C CA . LEU A 1 308 ? 21.505 15.415 -33.895 1.00 89.00 308 LEU A CA 1
ATOM 2355 C C . LEU A 1 308 ? 20.112 15.950 -34.227 1.00 89.00 308 LEU A C 1
ATOM 2357 O O . LEU A 1 308 ? 19.125 15.445 -33.691 1.00 89.00 308 LEU A O 1
ATOM 2361 N N . LYS A 1 309 ? 20.005 16.948 -35.109 1.00 92.94 309 LYS A N 1
ATOM 2362 C CA . LYS A 1 309 ? 18.702 17.523 -35.477 1.00 92.94 309 LYS A CA 1
ATOM 2363 C C . LYS A 1 309 ? 17.893 16.511 -36.270 1.00 92.94 309 LYS A C 1
ATOM 2365 O O . LYS A 1 309 ? 16.708 16.302 -36.001 1.00 92.94 309 LYS A O 1
ATOM 2370 N N . THR A 1 310 ? 18.548 15.838 -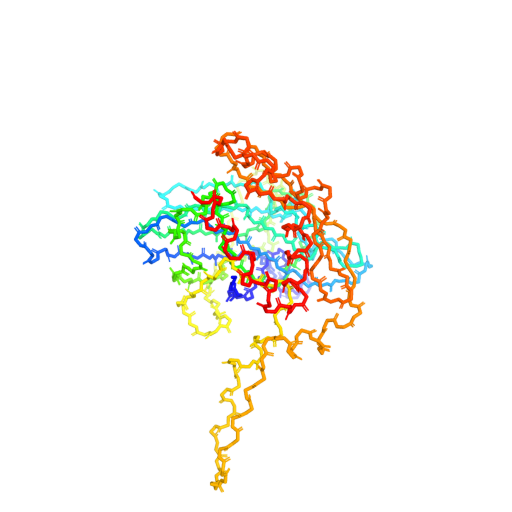37.213 1.00 92.56 310 THR A N 1
ATOM 2371 C CA . THR A 1 310 ? 17.921 14.769 -37.994 1.00 92.56 310 THR A CA 1
ATOM 2372 C C . THR A 1 310 ? 17.538 13.583 -37.108 1.00 92.56 310 THR A C 1
ATOM 2374 O O . THR A 1 310 ? 16.428 13.066 -37.244 1.00 92.56 310 THR A O 1
ATOM 2377 N N . LEU A 1 311 ? 18.386 13.197 -36.147 1.00 87.56 311 LEU A N 1
ATOM 2378 C CA . LEU A 1 311 ? 18.072 12.139 -35.187 1.00 87.56 311 LEU A CA 1
ATOM 2379 C C . LEU A 1 311 ? 16.835 12.478 -34.345 1.00 87.56 311 LEU A C 1
ATOM 2381 O O . LEU A 1 311 ? 15.885 11.701 -34.326 1.00 87.56 311 LEU A O 1
ATOM 2385 N N . VAL A 1 312 ? 16.789 13.652 -33.711 1.00 88.19 312 VAL A N 1
ATOM 2386 C CA . VAL A 1 312 ? 15.648 14.061 -32.871 1.00 88.19 312 VAL A CA 1
ATOM 2387 C C . VAL A 1 312 ? 14.352 14.170 -33.678 1.00 88.19 312 VAL A C 1
ATOM 2389 O O . VAL A 1 312 ? 13.286 13.753 -33.220 1.00 88.19 312 VAL A O 1
ATOM 2392 N N . LYS A 1 313 ? 14.431 14.658 -34.920 1.00 91.62 313 LYS A N 1
ATOM 2393 C CA . LYS A 1 313 ? 13.286 14.680 -35.836 1.00 91.62 313 LYS A CA 1
ATOM 2394 C C . LYS A 1 313 ? 12.769 13.271 -36.134 1.00 91.62 313 LYS A C 1
ATOM 2396 O O . LYS A 1 313 ? 11.555 13.070 -36.155 1.00 91.62 313 LYS A O 1
ATOM 2401 N N . ASN A 1 314 ? 13.662 12.309 -36.361 1.00 83.81 314 ASN A N 1
ATOM 2402 C CA . ASN A 1 314 ? 13.278 10.920 -36.602 1.00 83.81 314 ASN A CA 1
ATOM 2403 C C . ASN A 1 314 ? 12.767 10.226 -35.331 1.00 83.81 314 ASN A C 1
ATOM 2405 O O . ASN A 1 314 ? 11.810 9.471 -35.434 1.00 83.81 314 ASN A O 1
ATOM 2409 N N . ILE A 1 315 ? 13.270 10.567 -34.139 1.00 79.56 315 ILE A N 1
ATOM 2410 C CA . ILE A 1 315 ? 12.696 10.109 -32.859 1.00 79.56 315 ILE A CA 1
ATOM 2411 C C . ILE A 1 315 ? 11.226 10.534 -32.752 1.00 79.56 315 ILE A C 1
ATOM 2413 O O . ILE A 1 315 ? 10.355 9.698 -32.538 1.00 79.56 315 ILE A O 1
ATOM 2417 N N . ASN A 1 316 ? 10.912 11.812 -32.985 1.00 83.44 316 ASN A N 1
ATOM 2418 C CA . ASN A 1 316 ? 9.527 12.296 -32.919 1.00 83.44 316 ASN A CA 1
ATOM 2419 C C . ASN A 1 316 ? 8.612 11.659 -33.982 1.00 83.44 316 ASN A C 1
ATOM 2421 O O . ASN A 1 316 ? 7.432 11.410 -33.724 1.00 83.44 316 ASN A O 1
ATOM 2425 N N . LYS A 1 317 ? 9.141 11.361 -35.175 1.00 81.44 317 LYS A N 1
ATOM 2426 C CA . LYS A 1 317 ? 8.403 10.627 -36.214 1.00 81.44 317 LYS A CA 1
ATOM 2427 C C . LYS A 1 317 ? 8.165 9.164 -35.839 1.00 81.44 317 LYS A C 1
ATOM 2429 O O . LYS A 1 317 ? 7.052 8.680 -36.027 1.00 81.44 317 LYS A O 1
ATOM 2434 N N . ALA A 1 318 ? 9.167 8.489 -35.280 1.00 74.25 318 ALA A N 1
ATOM 2435 C CA . ALA A 1 318 ? 9.056 7.113 -34.802 1.00 74.25 318 ALA A CA 1
ATOM 2436 C C . ALA A 1 318 ? 8.002 7.010 -33.689 1.00 74.25 318 ALA A C 1
ATOM 2438 O O . ALA A 1 318 ? 7.080 6.207 -33.788 1.00 74.25 318 ALA A O 1
ATOM 2439 N N . LEU A 1 319 ? 8.035 7.930 -32.716 1.00 73.56 319 LEU A N 1
ATOM 2440 C CA . LEU A 1 319 ? 7.008 8.060 -31.669 1.00 73.56 319 LEU A CA 1
ATOM 2441 C C . LEU A 1 319 ? 5.605 8.361 -32.220 1.00 73.56 319 LEU A C 1
ATOM 2443 O O . LEU A 1 319 ? 4.605 8.124 -31.547 1.00 73.56 319 LEU A O 1
ATOM 2447 N N . SER A 1 320 ? 5.525 8.873 -33.450 1.00 76.88 320 SER A N 1
ATOM 2448 C CA . SER A 1 320 ? 4.270 9.120 -34.162 1.00 76.88 320 SER A CA 1
ATOM 2449 C C . SER A 1 320 ? 3.812 7.952 -35.045 1.00 76.88 320 SER A C 1
ATOM 2451 O O . SER A 1 320 ? 2.772 8.092 -35.699 1.00 76.88 320 SER A O 1
ATOM 2453 N N . GLY A 1 321 ? 4.560 6.840 -35.067 1.00 74.62 321 GLY A N 1
ATOM 2454 C CA . GLY A 1 321 ? 4.263 5.612 -35.812 1.00 74.62 321 GLY A CA 1
ATOM 2455 C C . GLY A 1 321 ? 4.983 5.454 -37.160 1.00 74.62 321 GLY A C 1
ATOM 2456 O O . GLY A 1 321 ? 4.622 4.568 -37.937 1.00 74.62 321 GLY A O 1
ATOM 2457 N N . ASP A 1 322 ? 5.969 6.297 -37.489 1.00 81.88 322 ASP A N 1
ATOM 2458 C CA . ASP A 1 322 ? 6.731 6.180 -38.742 1.00 81.88 322 ASP A CA 1
ATOM 2459 C C . ASP A 1 322 ? 7.802 5.077 -38.650 1.00 81.88 322 ASP A C 1
ATOM 2461 O O . ASP A 1 322 ? 8.898 5.290 -38.130 1.00 81.88 322 ASP A O 1
ATOM 2465 N N . LYS A 1 323 ? 7.503 3.910 -39.233 1.00 81.25 323 LYS A N 1
ATOM 2466 C CA . LYS A 1 323 ? 8.398 2.737 -39.259 1.00 81.25 323 LYS A CA 1
ATOM 2467 C C . LYS A 1 323 ? 9.748 2.980 -39.943 1.00 81.25 323 LYS A C 1
ATOM 2469 O O . LYS A 1 323 ? 10.721 2.289 -39.657 1.00 81.25 323 LYS A O 1
ATOM 2474 N N . ARG A 1 324 ? 9.834 3.921 -40.893 1.00 85.06 324 ARG A N 1
ATOM 2475 C CA . ARG A 1 324 ? 11.119 4.244 -41.542 1.00 85.06 324 ARG A CA 1
ATOM 2476 C C . ARG A 1 324 ? 11.991 5.070 -40.611 1.00 85.06 324 ARG A C 1
ATOM 2478 O O . ARG A 1 324 ? 13.203 4.879 -40.582 1.00 85.06 324 ARG A O 1
ATOM 2485 N N . ALA A 1 325 ? 11.367 5.978 -39.867 1.00 77.00 325 ALA A N 1
ATOM 2486 C CA . ALA A 1 325 ? 12.050 6.753 -38.848 1.00 77.00 325 ALA A CA 1
ATOM 2487 C C . ALA A 1 325 ? 12.492 5.868 -37.675 1.00 77.00 325 ALA A C 1
ATOM 2489 O O . ALA A 1 325 ? 13.598 6.052 -37.190 1.00 77.00 325 ALA A O 1
ATOM 2490 N N . GLU A 1 326 ? 11.679 4.885 -37.279 1.00 69.00 326 GLU A N 1
ATOM 2491 C CA . GLU A 1 326 ? 12.024 3.871 -36.271 1.00 69.00 326 GLU A CA 1
ATOM 2492 C C . GLU A 1 326 ? 13.307 3.121 -36.648 1.00 69.00 326 GLU A C 1
ATOM 2494 O O . GLU A 1 326 ? 14.295 3.210 -35.925 1.00 69.00 326 GLU A O 1
ATOM 2499 N N . LYS A 1 327 ? 13.353 2.530 -37.849 1.00 78.38 327 LYS A N 1
ATOM 2500 C CA . LYS A 1 327 ? 14.554 1.848 -38.351 1.00 78.38 327 LYS A CA 1
ATOM 2501 C C . LYS A 1 327 ? 15.787 2.763 -38.403 1.00 78.38 327 LYS A C 1
ATOM 2503 O O . LYS A 1 327 ? 16.883 2.356 -38.039 1.00 78.38 327 LYS A O 1
ATOM 2508 N N . TYR A 1 328 ? 15.621 4.012 -38.845 1.00 82.25 328 TYR A N 1
ATOM 2509 C CA . TYR A 1 328 ? 16.715 4.991 -38.845 1.00 82.25 328 TYR A CA 1
ATOM 2510 C C . TYR A 1 328 ? 17.218 5.288 -37.425 1.00 82.25 328 TYR A C 1
ATOM 2512 O O . TYR A 1 328 ? 18.417 5.442 -37.209 1.00 82.25 328 TYR A O 1
ATOM 2520 N N . VAL A 1 329 ? 16.304 5.414 -36.458 1.00 74.12 329 VAL A N 1
ATOM 2521 C CA . VAL A 1 329 ? 16.650 5.659 -35.055 1.00 74.12 329 VAL A CA 1
ATOM 2522 C C . VAL A 1 329 ? 17.418 4.468 -34.494 1.00 74.12 329 VAL A C 1
ATOM 2524 O O . VAL A 1 329 ? 18.458 4.696 -33.889 1.00 74.12 329 VAL A O 1
ATOM 2527 N N . GLU A 1 330 ? 16.980 3.236 -34.754 1.00 72.81 330 GLU A N 1
ATOM 2528 C CA . GLU A 1 330 ? 17.703 2.014 -34.373 1.00 72.81 330 GLU A CA 1
ATOM 2529 C C . GLU A 1 330 ? 19.135 2.007 -34.935 1.00 72.81 330 GLU A C 1
ATOM 2531 O O . GLU A 1 330 ? 20.094 1.931 -34.170 1.00 72.81 330 GLU A O 1
ATOM 2536 N N . GLU A 1 331 ? 19.301 2.230 -36.244 1.00 78.94 331 GLU A N 1
ATOM 2537 C CA . GLU A 1 331 ? 20.619 2.270 -36.902 1.00 78.94 331 GLU A CA 1
ATOM 2538 C C . GLU A 1 331 ? 21.555 3.354 -36.331 1.00 78.94 331 GLU A C 1
ATOM 2540 O O . GLU A 1 331 ? 22.778 3.197 -36.323 1.00 78.94 331 GLU A O 1
ATOM 2545 N N . MET A 1 332 ? 21.010 4.494 -35.890 1.00 76.50 332 MET A N 1
ATOM 2546 C CA . MET A 1 332 ? 21.803 5.572 -35.288 1.00 76.50 332 MET A CA 1
ATOM 2547 C C . MET A 1 332 ? 22.085 5.341 -33.803 1.00 76.50 332 MET A C 1
ATOM 2549 O O . MET A 1 332 ? 23.139 5.759 -33.319 1.00 76.50 332 MET A O 1
ATOM 2553 N N . LEU A 1 333 ? 21.175 4.688 -33.078 1.00 70.44 333 LEU A N 1
ATOM 2554 C CA . LEU A 1 333 ? 21.390 4.293 -31.689 1.00 70.44 333 LEU A CA 1
ATOM 2555 C C . LEU A 1 333 ? 22.497 3.242 -31.591 1.00 70.44 333 LEU A C 1
ATOM 2557 O O . LEU A 1 333 ? 23.353 3.376 -30.721 1.00 70.44 333 LEU A O 1
ATOM 2561 N N . ASP A 1 334 ? 22.575 2.307 -32.537 1.00 72.00 334 ASP A N 1
ATOM 2562 C CA . ASP A 1 334 ? 23.669 1.329 -32.615 1.00 72.00 334 ASP A CA 1
ATOM 2563 C C . ASP A 1 334 ? 25.054 1.985 -32.728 1.00 72.00 334 ASP A C 1
ATOM 2565 O O . ASP A 1 334 ? 26.039 1.444 -32.239 1.00 72.00 334 ASP A O 1
ATOM 2569 N N . LYS A 1 335 ? 25.152 3.178 -33.331 1.00 67.88 335 LYS A N 1
ATOM 2570 C CA . LYS A 1 335 ? 26.409 3.950 -33.402 1.00 67.88 335 LYS A CA 1
ATOM 2571 C C . LYS A 1 335 ? 26.733 4.719 -32.119 1.00 67.88 335 LYS A C 1
ATOM 2573 O O . LYS A 1 335 ? 27.873 5.136 -31.920 1.00 67.88 335 LYS A O 1
ATOM 2578 N N . LEU A 1 336 ? 25.719 5.000 -31.302 1.00 63.06 336 LEU A N 1
ATOM 2579 C CA . LEU A 1 336 ? 25.852 5.704 -30.024 1.00 63.06 336 LEU A CA 1
ATOM 2580 C C . LEU A 1 336 ? 26.225 4.751 -28.878 1.00 63.06 336 LEU A C 1
ATOM 2582 O O . LEU A 1 336 ? 26.812 5.192 -27.880 1.00 63.06 336 LEU A O 1
ATOM 2586 N N . ILE A 1 337 ? 25.864 3.476 -29.022 1.00 60.38 337 ILE A N 1
ATOM 2587 C CA . ILE A 1 337 ? 26.150 2.363 -28.113 1.00 60.38 337 ILE A CA 1
ATOM 2588 C C . ILE A 1 337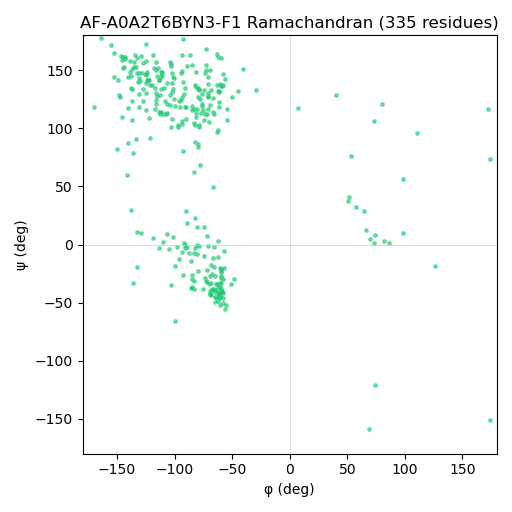 ? 27.612 1.933 -28.253 1.00 60.38 337 ILE A C 1
ATOM 2590 O O . ILE A 1 337 ? 28.279 1.871 -27.189 1.00 60.38 337 ILE A O 1
#

Secondary structure (DSSP, 8-state):
-EEEEEEEEEEEESS-SSGGGGGG-EEEEEEEEEEEEE-SSS-EEEEEEEEEPP--TTS-GGGS--SSSEEEEEESSS--EEE---EE-S-EETTEE-EEEEEEEEE-TT-EEEEEEEE-HHHHTTS-S--EEEEEEEEEEE---TT---TT---S-SEEEEEEEEEEEEEEEETT--TT--SPPPS---EEEEEEEPPTTS-SEEEEES---S--GGGGTSS-------------------HHHHHHHHSTT-----EEEEEEETTEEEEEEEEEETTEEEE-HHHHHHHHHHHHHHHT--TTT--HHHHHHHHHHHHTT-HHHHHHHHHHHHHH-

Radius of gyration: 25.81 Å; Cα contacts (8 Å, |Δi|>4): 654; chains: 1; bounding box: 62×46×77 Å